Protein AF-A0A9W9LMG4-F1 (afdb_monomer_lite)

Structure (mmCIF, N/CA/C/O backbone):
data_AF-A0A9W9LMG4-F1
#
_entry.id   AF-A0A9W9LMG4-F1
#
loop_
_atom_site.group_PDB
_atom_site.id
_atom_site.type_symbol
_atom_site.label_atom_id
_atom_site.label_alt_id
_atom_site.label_comp_id
_atom_site.label_asym_id
_atom_site.label_entity_id
_atom_site.label_seq_id
_atom_site.pdbx_PDB_ins_code
_atom_site.Cartn_x
_atom_site.Cartn_y
_atom_site.Cartn_z
_atom_site.occupancy
_atom_site.B_iso_or_equiv
_atom_site.auth_seq_id
_atom_site.auth_comp_id
_atom_site.auth_asym_id
_atom_site.auth_atom_id
_atom_site.pdbx_PDB_model_num
ATOM 1 N N . MET A 1 1 ? -29.869 17.813 -16.356 1.00 32.16 1 MET A N 1
ATOM 2 C CA . MET A 1 1 ? -28.825 17.511 -17.359 1.00 32.16 1 MET A CA 1
ATOM 3 C C . MET A 1 1 ? -27.519 18.074 -16.832 1.00 32.16 1 MET A C 1
ATOM 5 O O . MET A 1 1 ? -27.348 19.284 -16.812 1.00 32.16 1 MET A O 1
ATOM 9 N N . SER A 1 2 ? -26.689 17.213 -16.248 1.00 38.38 2 SER A N 1
ATOM 10 C CA . SER A 1 2 ? -25.495 17.574 -15.483 1.00 38.38 2 SER A CA 1
ATOM 11 C C . SER A 1 2 ? -24.352 17.980 -16.409 1.00 38.38 2 SER A C 1
ATOM 13 O O . SER A 1 2 ? -23.683 17.134 -17.005 1.00 38.38 2 SER A O 1
ATOM 15 N N . GLY A 1 3 ? -24.147 19.291 -16.517 1.00 32.09 3 GLY A N 1
ATOM 16 C CA . GLY A 1 3 ? -22.926 19.878 -17.042 1.00 32.09 3 GLY A CA 1
ATOM 17 C C . GLY A 1 3 ? -21.759 19.507 -16.137 1.00 32.09 3 GLY A C 1
ATOM 18 O O . GLY A 1 3 ? -21.683 19.969 -15.005 1.00 32.09 3 GLY A O 1
ATOM 19 N N . TRP A 1 4 ? -20.913 18.602 -16.625 1.00 38.19 4 TRP A N 1
ATOM 20 C CA . TRP A 1 4 ? -19.469 18.795 -16.720 1.00 38.19 4 TRP A CA 1
ATOM 21 C C . TRP A 1 4 ? -18.943 19.883 -15.780 1.00 38.19 4 TRP A C 1
ATOM 23 O O . TRP A 1 4 ? -18.670 21.011 -16.186 1.00 38.19 4 TRP A O 1
ATOM 33 N N . ALA A 1 5 ? -18.783 19.523 -14.507 1.00 37.62 5 ALA A N 1
ATOM 34 C CA . ALA A 1 5 ? -17.812 20.187 -13.664 1.00 37.62 5 ALA A CA 1
ATOM 35 C C . ALA A 1 5 ? -16.448 19.864 -14.279 1.00 37.62 5 ALA A C 1
ATOM 37 O O . ALA A 1 5 ? -15.873 18.805 -14.032 1.00 37.62 5 ALA A O 1
ATOM 38 N N . HIS A 1 6 ? -15.982 20.739 -15.168 1.00 38.47 6 HIS A N 1
ATOM 39 C CA . HIS A 1 6 ? -14.596 20.773 -15.588 1.00 38.47 6 HIS A CA 1
ATOM 40 C C . HIS A 1 6 ? -13.764 21.032 -14.333 1.00 38.47 6 HIS A C 1
ATOM 42 O O . HIS A 1 6 ? -13.530 22.173 -13.948 1.00 38.47 6 HIS A O 1
ATOM 48 N N . SER A 1 7 ? -13.323 19.961 -13.676 1.00 43.62 7 SER A N 1
ATOM 49 C CA . SER A 1 7 ? -12.066 20.022 -12.960 1.00 43.62 7 SER A CA 1
ATOM 50 C C . SER A 1 7 ? -11.025 20.321 -14.030 1.00 43.62 7 SER A C 1
ATOM 52 O O . SER A 1 7 ? -10.739 19.472 -14.880 1.00 43.62 7 SER A O 1
ATOM 54 N N . GLU A 1 8 ? -10.556 21.562 -14.048 1.00 41.34 8 GLU A N 1
ATOM 55 C CA . GLU A 1 8 ? -9.315 21.967 -14.689 1.00 41.34 8 GLU A CA 1
ATOM 56 C C . GLU A 1 8 ? -8.326 20.804 -14.593 1.00 41.34 8 GLU A C 1
ATOM 58 O O . GLU A 1 8 ? -8.055 20.294 -13.502 1.00 41.34 8 GLU A O 1
ATOM 63 N N . TRP A 1 9 ? -7.879 20.309 -15.747 1.00 42.28 9 TRP A N 1
ATOM 64 C CA . TRP A 1 9 ? -6.857 19.278 -15.820 1.00 42.28 9 TRP A CA 1
ATOM 65 C C . TRP A 1 9 ? -5.615 19.837 -15.128 1.00 42.28 9 TRP A C 1
ATOM 67 O O . TRP A 1 9 ? -4.831 20.559 -15.741 1.00 42.28 9 TRP A O 1
ATOM 77 N N . LEU A 1 10 ? -5.451 19.552 -13.835 1.00 40.94 10 LEU A N 1
ATOM 78 C CA . LEU A 1 10 ? -4.202 19.823 -13.144 1.00 40.94 10 LEU A CA 1
ATOM 79 C C . LEU A 1 10 ? -3.115 19.121 -13.963 1.00 40.94 10 LEU A C 1
ATOM 81 O O . LEU A 1 10 ? -3.260 17.922 -14.228 1.00 40.94 10 LEU A O 1
ATOM 85 N N . PRO A 1 11 ? -2.057 19.826 -14.403 1.00 53.66 11 PRO A N 1
ATOM 86 C CA . PRO A 1 11 ? -0.983 19.183 -15.137 1.00 53.66 11 PRO A CA 1
ATOM 87 C C . PRO A 1 11 ? -0.460 18.042 -14.267 1.00 53.66 11 PRO A C 1
ATOM 89 O O . PRO A 1 11 ? 0.012 18.272 -13.150 1.00 53.66 11 PRO A O 1
ATOM 92 N N . ILE A 1 12 ? -0.615 16.802 -14.744 1.00 64.25 12 ILE A N 1
ATOM 93 C CA . ILE A 1 12 ? -0.168 15.608 -14.029 1.00 64.25 12 ILE A CA 1
ATOM 94 C C . ILE A 1 12 ? 1.355 15.675 -13.990 1.00 64.25 12 ILE A C 1
ATOM 96 O O . ILE A 1 12 ? 2.050 15.255 -14.912 1.00 64.25 12 ILE A O 1
ATOM 100 N N . ARG A 1 13 ? 1.886 16.274 -12.926 1.00 68.62 13 ARG A N 1
ATOM 101 C CA . ARG A 1 13 ? 3.322 16.390 -12.722 1.00 68.62 13 ARG A CA 1
ATOM 102 C C . ARG A 1 13 ? 3.841 15.048 -12.228 1.00 68.62 13 ARG A C 1
ATOM 104 O O . ARG A 1 13 ? 3.622 14.663 -11.081 1.00 68.62 13 ARG A O 1
ATOM 111 N N . VAL A 1 14 ? 4.553 14.351 -13.102 1.00 69.81 14 VAL A N 1
ATOM 112 C CA . VAL A 1 14 ? 5.323 13.150 -12.773 1.00 69.81 14 VAL A CA 1
ATOM 113 C C . VAL A 1 14 ? 6.461 13.579 -11.835 1.00 69.81 14 VAL A C 1
ATOM 115 O O . VAL A 1 14 ? 7.382 14.288 -12.232 1.00 69.81 14 VAL A O 1
ATOM 118 N N . SER A 1 15 ? 6.343 13.272 -10.539 1.00 69.31 15 SER A N 1
ATOM 119 C CA . SER A 1 15 ? 7.337 13.660 -9.531 1.00 69.31 15 SER A CA 1
ATOM 120 C C . SER A 1 15 ? 8.553 12.728 -9.560 1.00 69.31 15 SER A C 1
ATOM 122 O O . SER A 1 15 ? 8.426 11.524 -9.354 1.00 69.31 15 SER A O 1
ATOM 124 N N . GLY A 1 16 ? 9.756 13.281 -9.742 1.00 66.12 16 GLY A N 1
ATOM 125 C CA . GLY A 1 16 ? 10.958 12.473 -9.994 1.00 66.12 16 GLY A CA 1
ATOM 126 C C . GLY A 1 16 ? 11.222 11.341 -8.993 1.00 66.12 16 GLY A C 1
ATOM 127 O O . GLY A 1 16 ? 11.553 10.229 -9.390 1.00 66.12 16 GLY A O 1
ATOM 128 N N . ARG A 1 17 ? 11.007 11.566 -7.688 1.00 69.81 17 ARG A N 1
ATOM 129 C CA . ARG A 1 17 ? 11.288 10.545 -6.658 1.00 69.81 17 ARG A CA 1
ATOM 130 C C . ARG A 1 17 ? 10.402 9.301 -6.769 1.00 69.81 17 ARG A C 1
ATOM 132 O O . ARG A 1 17 ? 10.927 8.198 -6.736 1.00 69.81 17 ARG A O 1
ATOM 139 N N . ASN A 1 18 ? 9.091 9.471 -6.944 1.00 73.81 18 ASN A N 1
ATOM 140 C CA . ASN A 1 18 ? 8.152 8.341 -6.939 1.00 73.81 18 ASN A CA 1
ATOM 141 C C . ASN A 1 18 ? 8.262 7.494 -8.213 1.00 73.81 18 ASN A C 1
ATOM 143 O O . ASN A 1 18 ? 8.001 6.295 -8.193 1.00 73.81 18 ASN A O 1
ATOM 147 N N . TRP A 1 19 ? 8.640 8.121 -9.328 1.00 88.19 19 TRP A N 1
ATOM 148 C CA . TRP A 1 19 ? 8.751 7.437 -10.612 1.00 88.19 19 TRP A CA 1
ATOM 149 C C . TRP A 1 19 ? 10.111 6.780 -10.821 1.00 88.19 19 TRP A C 1
ATOM 151 O O . TRP A 1 19 ? 10.177 5.788 -11.534 1.00 88.19 19 TRP A O 1
ATOM 161 N N . THR A 1 20 ? 11.163 7.244 -10.142 1.00 90.69 20 THR A N 1
ATOM 162 C CA . THR A 1 20 ? 12.483 6.593 -10.184 1.00 90.69 20 THR A CA 1
ATOM 163 C C . THR A 1 20 ? 12.414 5.148 -9.673 1.00 90.69 20 THR A C 1
ATOM 165 O O . THR A 1 20 ? 12.931 4.246 -10.323 1.00 90.69 20 THR A O 1
ATOM 168 N N . GLU A 1 21 ? 11.706 4.890 -8.567 1.00 90.06 21 GLU A N 1
ATOM 169 C CA . GLU A 1 21 ? 11.498 3.522 -8.059 1.00 90.06 21 GLU A CA 1
ATOM 170 C C . GLU A 1 21 ? 10.725 2.644 -9.053 1.00 90.06 21 GLU A C 1
ATOM 172 O O . GLU A 1 21 ? 11.071 1.481 -9.265 1.00 90.06 21 GLU A O 1
ATOM 177 N N . LYS A 1 22 ? 9.706 3.208 -9.717 1.00 90.56 22 LYS A N 1
ATOM 178 C CA . LYS A 1 22 ? 8.963 2.496 -10.765 1.00 90.56 22 LYS A CA 1
ATOM 179 C C . LYS A 1 22 ? 9.839 2.185 -11.975 1.00 90.56 22 LYS A C 1
ATOM 181 O O . LYS A 1 22 ? 9.735 1.088 -12.508 1.00 90.56 22 LYS A O 1
ATOM 186 N N . VAL A 1 23 ? 10.718 3.101 -12.380 1.00 93.75 23 VAL A N 1
ATOM 187 C CA . VAL A 1 23 ? 11.680 2.859 -13.465 1.00 93.75 23 VAL A CA 1
ATOM 188 C C . VAL A 1 23 ? 12.655 1.747 -13.091 1.00 93.75 23 VAL A C 1
ATOM 190 O O . VAL A 1 23 ? 12.848 0.849 -13.899 1.00 93.75 23 VAL A O 1
ATOM 193 N N . LEU A 1 24 ? 13.208 1.746 -11.872 1.00 92.81 24 LEU A N 1
ATOM 194 C CA . LEU A 1 24 ? 14.078 0.663 -11.389 1.00 92.81 24 LEU A CA 1
ATOM 195 C C . LEU A 1 24 ? 13.365 -0.698 -11.444 1.00 92.81 24 LEU A C 1
ATOM 197 O O . LEU A 1 24 ? 13.917 -1.676 -11.948 1.00 92.81 24 LEU A O 1
ATOM 201 N N . LYS A 1 25 ? 12.107 -0.751 -10.986 1.00 91.88 25 LYS A N 1
ATOM 202 C CA . LYS A 1 25 ? 11.280 -1.963 -11.059 1.00 91.88 25 LYS A CA 1
ATOM 203 C C . LYS A 1 25 ? 11.049 -2.403 -12.505 1.00 91.88 25 LYS A C 1
ATOM 205 O O . LYS A 1 25 ? 11.254 -3.568 -12.832 1.00 91.88 25 LYS A O 1
ATOM 210 N N . LEU A 1 26 ? 10.630 -1.483 -13.372 1.00 93.81 26 LEU A N 1
ATOM 211 C CA . LEU A 1 26 ? 10.370 -1.783 -14.778 1.00 93.81 26 LEU A CA 1
ATOM 212 C C . LEU A 1 26 ? 11.635 -2.225 -15.505 1.00 93.81 26 LEU A C 1
ATOM 214 O O . LEU A 1 26 ? 11.561 -3.166 -16.282 1.00 93.81 26 LEU A O 1
ATOM 218 N N . ALA A 1 27 ? 12.785 -1.615 -15.215 1.00 94.81 27 ALA A N 1
ATOM 219 C CA . ALA A 1 27 ? 14.072 -2.020 -15.764 1.00 94.81 27 ALA A CA 1
ATOM 220 C C . ALA A 1 27 ? 14.367 -3.490 -15.433 1.00 94.81 27 ALA A C 1
ATOM 222 O O . ALA A 1 27 ? 14.647 -4.273 -16.335 1.00 94.81 27 ALA A O 1
ATOM 223 N N . SER A 1 28 ? 14.159 -3.904 -14.178 1.00 93.69 28 SER A N 1
ATOM 224 C CA . SER A 1 28 ? 14.274 -5.315 -13.794 1.00 93.69 28 SER A CA 1
ATOM 225 C C . SER A 1 28 ? 13.271 -6.227 -14.511 1.00 93.69 28 SER A C 1
ATOM 227 O O . SER A 1 28 ? 13.619 -7.364 -14.815 1.00 93.69 28 SER A O 1
ATOM 229 N N . ILE A 1 29 ? 12.041 -5.767 -14.765 1.00 91.88 29 ILE A N 1
ATOM 230 C CA . ILE A 1 29 ? 11.003 -6.560 -15.448 1.00 91.88 29 ILE A CA 1
ATOM 231 C C . ILE A 1 29 ? 11.356 -6.773 -16.924 1.00 91.88 29 ILE A C 1
ATOM 233 O O . ILE A 1 29 ? 11.224 -7.882 -17.431 1.00 91.88 29 ILE A O 1
ATOM 237 N N . VAL A 1 30 ? 11.816 -5.724 -17.609 1.00 93.50 30 VAL A N 1
ATOM 238 C CA . VAL A 1 30 ? 12.100 -5.760 -19.054 1.00 93.50 30 VAL A CA 1
ATOM 239 C C . VAL A 1 30 ? 13.525 -6.219 -19.383 1.00 93.50 30 VAL A C 1
ATOM 241 O O . VAL A 1 30 ? 13.901 -6.237 -20.553 1.00 93.50 30 VAL A O 1
ATOM 244 N N . GLY A 1 31 ? 14.334 -6.562 -18.375 1.00 92.88 31 GLY A N 1
ATOM 245 C CA . GLY A 1 31 ? 15.738 -6.948 -18.560 1.00 92.88 31 GLY A CA 1
ATOM 246 C C . GLY A 1 31 ? 16.638 -5.786 -18.998 1.00 92.88 31 GLY A C 1
ATOM 247 O O . GLY A 1 31 ? 17.564 -5.967 -19.791 1.00 92.88 31 GLY A O 1
ATOM 248 N N . HIS A 1 32 ? 16.346 -4.568 -18.537 1.00 94.50 32 HIS A N 1
ATOM 249 C CA . HIS A 1 32 ? 17.198 -3.401 -18.750 1.00 94.50 32 HIS A CA 1
ATOM 250 C C . HIS A 1 32 ? 18.196 -3.228 -17.607 1.00 94.50 32 HIS A C 1
ATOM 252 O O . HIS A 1 32 ? 17.803 -3.065 -16.452 1.00 94.50 32 HIS A O 1
ATOM 258 N N . GLU A 1 33 ? 19.483 -3.220 -17.938 1.00 93.00 33 GLU A N 1
ATOM 259 C CA . GLU A 1 33 ? 20.556 -2.929 -16.992 1.00 93.00 33 GLU A CA 1
ATOM 260 C C . GLU A 1 33 ? 20.829 -1.427 -17.007 1.00 93.00 33 GLU A C 1
ATOM 262 O O . GLU A 1 33 ? 21.419 -0.894 -17.942 1.00 93.00 33 GLU A O 1
ATOM 267 N N . LEU A 1 34 ? 20.367 -0.728 -15.972 1.00 89.88 34 LEU A N 1
ATOM 268 C CA . LEU A 1 34 ? 20.649 0.696 -15.817 1.00 89.88 34 LEU A CA 1
ATOM 269 C C . LEU A 1 34 ? 22.136 0.893 -15.523 1.00 89.88 34 LEU A C 1
ATOM 271 O O . LEU A 1 34 ? 22.670 0.281 -14.593 1.00 89.88 34 LEU A O 1
ATOM 275 N N . ALA A 1 35 ? 22.788 1.777 -16.279 1.00 86.19 35 ALA A N 1
ATOM 276 C CA . ALA A 1 35 ? 24.196 2.083 -16.057 1.00 86.19 35 ALA A CA 1
ATOM 277 C C . ALA A 1 35 ? 24.434 2.594 -14.624 1.00 86.19 35 ALA A C 1
ATOM 279 O O . ALA A 1 35 ? 23.722 3.472 -14.127 1.00 86.19 35 ALA A O 1
ATOM 280 N N . VAL A 1 36 ? 25.450 2.034 -13.968 1.00 88.25 36 VAL A N 1
ATOM 281 C CA . VAL A 1 36 ? 25.790 2.340 -12.576 1.00 88.25 36 VAL A CA 1
ATOM 282 C C . VAL A 1 36 ? 26.728 3.540 -12.526 1.00 88.25 36 VAL A C 1
ATOM 284 O O . VAL A 1 36 ? 27.764 3.551 -13.189 1.00 88.25 36 VAL A O 1
ATOM 287 N N . ASP A 1 37 ? 26.397 4.527 -11.700 1.00 85.94 37 ASP A N 1
ATOM 288 C CA . ASP A 1 37 ? 27.250 5.686 -11.432 1.00 85.94 37 ASP A CA 1
ATOM 289 C C . ASP A 1 37 ? 27.381 5.846 -9.916 1.00 85.94 37 ASP A C 1
ATOM 291 O O . ASP A 1 37 ? 26.530 6.446 -9.265 1.00 85.94 37 ASP A O 1
ATOM 295 N N . ALA A 1 38 ? 28.451 5.292 -9.338 1.00 81.94 38 ALA A N 1
ATOM 296 C CA . ALA A 1 38 ? 28.645 5.244 -7.887 1.00 81.94 38 ALA A CA 1
ATOM 297 C C . ALA A 1 38 ? 28.610 6.628 -7.205 1.00 81.94 38 ALA A C 1
ATOM 299 O O . ALA A 1 38 ? 28.212 6.721 -6.042 1.00 81.94 38 ALA A O 1
ATOM 300 N N . GLU A 1 39 ? 28.985 7.702 -7.908 1.00 84.88 39 GLU A N 1
ATOM 301 C CA . GLU A 1 39 ? 28.953 9.063 -7.365 1.00 84.88 39 GLU A CA 1
ATOM 302 C C . GLU A 1 39 ? 27.54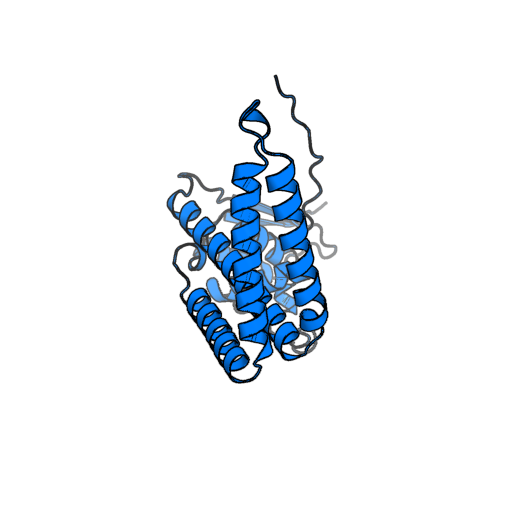2 9.665 -7.413 1.00 84.88 39 GLU A C 1
ATOM 304 O O . GLU A 1 39 ? 27.130 10.387 -6.496 1.00 84.88 39 GLU A O 1
ATOM 309 N N . LYS A 1 40 ? 26.771 9.361 -8.464 1.00 84.25 40 LYS A N 1
ATOM 310 C CA . LYS A 1 40 ? 25.440 9.951 -8.684 1.00 84.25 40 LYS A CA 1
ATOM 311 C C . LYS A 1 40 ? 24.276 9.104 -8.172 1.00 84.25 40 LYS A C 1
ATOM 313 O O . LYS A 1 40 ? 23.211 9.662 -7.906 1.00 84.25 40 LYS A O 1
ATOM 318 N N . ASP A 1 41 ? 24.488 7.811 -7.964 1.00 83.62 41 ASP A N 1
ATOM 319 C CA . ASP A 1 41 ? 23.488 6.848 -7.494 1.00 83.62 41 ASP A CA 1
ATOM 320 C C . ASP A 1 41 ? 23.154 6.998 -6.006 1.00 83.62 41 ASP A C 1
ATOM 322 O O . ASP A 1 41 ? 22.148 6.471 -5.542 1.00 83.62 41 ASP A O 1
ATOM 326 N N . ARG A 1 42 ? 23.965 7.743 -5.237 1.00 82.50 42 ARG A N 1
ATOM 327 C CA . ARG A 1 42 ? 23.680 8.148 -3.841 1.00 82.50 42 ARG A CA 1
ATOM 328 C C . ARG A 1 42 ? 23.170 7.004 -2.943 1.00 82.50 42 ARG A C 1
ATOM 330 O O . ARG A 1 42 ? 22.347 7.225 -2.055 1.00 82.50 42 ARG A O 1
ATOM 337 N N . GLY A 1 43 ? 23.692 5.793 -3.154 1.00 80.44 43 GLY A N 1
ATOM 338 C CA . GLY A 1 43 ? 23.373 4.593 -2.375 1.00 80.44 43 GLY A CA 1
ATOM 339 C C . GLY A 1 43 ? 22.323 3.656 -2.984 1.00 80.44 43 GLY A C 1
ATOM 340 O O . GLY A 1 43 ? 22.120 2.577 -2.431 1.00 80.44 43 GLY A O 1
ATOM 341 N N . VAL A 1 44 ? 21.691 4.006 -4.111 1.00 83.19 44 VAL A N 1
ATOM 342 C CA . VAL A 1 44 ? 20.772 3.126 -4.853 1.00 83.19 44 VAL A CA 1
ATOM 343 C C . VAL A 1 44 ? 21.290 2.932 -6.275 1.00 83.19 44 VAL A C 1
ATOM 345 O O . VAL A 1 44 ? 21.262 3.845 -7.092 1.00 83.19 44 VAL A O 1
ATOM 348 N N . ILE A 1 45 ? 21.755 1.720 -6.571 1.00 87.31 45 ILE A N 1
ATOM 349 C CA . ILE A 1 45 ? 22.361 1.358 -7.860 1.00 87.31 45 ILE A CA 1
ATOM 350 C C . ILE A 1 45 ? 21.397 1.668 -9.020 1.00 87.31 45 ILE A C 1
ATOM 352 O O . ILE A 1 45 ? 20.239 1.249 -8.991 1.00 87.31 45 ILE A O 1
ATOM 356 N N . GLY A 1 46 ? 21.876 2.401 -10.029 1.00 87.19 46 GLY A N 1
ATOM 357 C CA . GLY A 1 46 ? 21.117 2.788 -11.222 1.00 87.19 46 GLY A CA 1
ATOM 358 C C . GLY A 1 46 ? 20.105 3.919 -11.004 1.00 87.19 46 GLY A C 1
ATOM 359 O O . GLY A 1 46 ? 19.375 4.278 -11.933 1.00 87.19 46 GLY A O 1
ATOM 360 N N . GLN A 1 47 ? 20.028 4.501 -9.799 1.00 89.25 47 GLN A N 1
ATOM 361 C CA . GLN A 1 47 ? 19.083 5.572 -9.475 1.00 89.25 47 GLN A CA 1
ATOM 362 C C . GLN A 1 47 ? 19.284 6.802 -10.357 1.00 89.25 47 GLN A C 1
ATOM 364 O O . GLN A 1 47 ? 18.299 7.429 -10.759 1.00 89.25 47 GLN A O 1
ATOM 369 N N . PHE A 1 48 ? 20.534 7.160 -10.656 1.00 87.81 48 PHE A N 1
ATOM 370 C CA . PHE A 1 48 ? 20.826 8.314 -11.494 1.00 87.81 48 PHE A CA 1
ATOM 371 C C . PHE A 1 48 ? 20.187 8.154 -12.878 1.00 87.81 48 PHE A C 1
ATOM 373 O O . PHE A 1 48 ? 19.412 9.013 -13.300 1.00 87.81 48 PHE A O 1
ATOM 380 N N . GLN A 1 49 ? 20.399 7.009 -13.527 1.00 89.00 49 GLN A N 1
ATOM 381 C CA . GLN A 1 49 ? 19.830 6.718 -14.846 1.00 89.00 49 GLN A CA 1
ATOM 382 C C . GLN A 1 49 ? 18.311 6.531 -14.820 1.00 89.00 49 GLN A C 1
ATOM 384 O O . GLN A 1 49 ? 17.605 6.965 -15.737 1.00 89.00 49 GLN A O 1
ATOM 389 N N . ALA A 1 50 ? 17.778 5.935 -13.751 1.00 90.50 50 ALA A N 1
ATOM 390 C CA . ALA A 1 50 ? 16.339 5.786 -13.553 1.00 90.50 50 ALA A CA 1
ATOM 391 C C . ALA A 1 50 ? 15.616 7.128 -13.339 1.00 90.50 50 ALA A C 1
ATOM 393 O O . ALA A 1 50 ? 14.401 7.226 -13.528 1.00 90.50 50 ALA A O 1
ATOM 394 N N . SER A 1 51 ? 16.350 8.173 -12.949 1.00 90.19 51 SER A N 1
ATOM 395 C CA . SER A 1 51 ? 15.786 9.497 -12.689 1.00 90.19 51 SER A CA 1
ATOM 396 C C . SER A 1 51 ? 15.507 10.325 -13.951 1.00 90.19 51 SER A C 1
ATOM 398 O O . SER A 1 51 ? 14.888 11.387 -13.852 1.00 90.19 51 SER A O 1
ATOM 400 N N . HIS A 1 52 ? 15.920 9.840 -15.126 1.00 89.88 52 HIS A N 1
ATOM 401 C CA . HIS A 1 52 ? 15.686 10.503 -16.408 1.00 89.88 52 HIS A CA 1
ATOM 402 C C . HIS A 1 52 ? 14.186 10.660 -16.695 1.00 89.88 52 HIS A C 1
ATOM 404 O O . HIS A 1 52 ? 13.394 9.728 -16.514 1.00 89.88 52 HIS A O 1
ATOM 410 N N . ALA A 1 53 ? 13.794 11.850 -17.157 1.00 89.50 53 ALA A N 1
ATOM 411 C CA . ALA A 1 53 ? 12.392 12.207 -17.356 1.00 89.50 53 ALA A CA 1
ATOM 412 C C . ALA A 1 53 ? 11.709 11.299 -18.390 1.00 89.50 53 ALA A C 1
ATOM 414 O O . ALA A 1 53 ? 10.553 10.923 -18.211 1.00 89.50 53 ALA A O 1
ATOM 415 N N . GLU A 1 54 ? 12.436 10.888 -19.430 1.00 92.00 54 GLU A N 1
ATOM 416 C CA . GLU A 1 54 ? 11.953 9.996 -20.482 1.00 92.00 54 GLU A CA 1
ATOM 417 C C . GLU A 1 54 ? 11.519 8.651 -19.898 1.00 92.00 54 GLU A C 1
ATOM 419 O O . GLU A 1 54 ? 10.393 8.207 -20.127 1.00 92.00 54 GLU A O 1
ATOM 424 N N . LYS A 1 55 ? 12.372 8.031 -19.072 1.00 93.44 55 LYS A N 1
ATOM 425 C CA . LYS A 1 55 ? 12.059 6.746 -18.434 1.00 93.44 55 LYS A CA 1
ATOM 426 C C . LYS A 1 55 ? 10.895 6.873 -17.463 1.00 93.44 55 LYS A C 1
ATOM 428 O O . LYS A 1 55 ? 10.037 5.997 -17.423 1.00 93.44 55 LYS A O 1
ATOM 433 N N . GLN A 1 56 ? 10.822 7.973 -16.716 1.00 93.12 56 GLN A N 1
ATOM 434 C CA . GLN A 1 56 ? 9.710 8.225 -15.800 1.00 93.12 56 GLN A CA 1
ATOM 435 C C . GLN A 1 56 ? 8.377 8.408 -16.531 1.00 93.12 56 GLN A C 1
ATOM 437 O O . GLN A 1 56 ? 7.349 7.945 -16.041 1.00 93.12 56 GLN A O 1
ATOM 442 N N . LEU A 1 57 ? 8.379 9.043 -17.706 1.00 92.38 57 LEU A N 1
ATOM 443 C CA . LEU A 1 57 ? 7.189 9.188 -18.546 1.00 92.38 57 LEU A CA 1
ATOM 444 C C . LEU A 1 57 ? 6.778 7.861 -19.196 1.00 92.38 57 LEU A C 1
ATOM 446 O O . LEU A 1 57 ? 5.586 7.564 -19.250 1.00 92.38 57 LEU A O 1
ATOM 450 N N . ILE A 1 58 ? 7.740 7.032 -19.612 1.00 93.69 58 ILE A N 1
ATOM 451 C CA . ILE A 1 58 ? 7.479 5.650 -20.045 1.00 93.69 58 ILE A CA 1
ATOM 452 C C . ILE A 1 58 ? 6.853 4.849 -18.898 1.00 93.69 58 ILE A C 1
ATOM 454 O O . ILE A 1 58 ? 5.813 4.218 -19.080 1.00 93.69 58 ILE A O 1
ATOM 458 N N . ALA A 1 59 ? 7.432 4.928 -17.698 1.00 93.88 59 ALA A N 1
ATOM 459 C CA . ALA A 1 59 ? 6.910 4.262 -16.512 1.00 93.88 59 ALA A CA 1
ATOM 460 C C . ALA A 1 59 ? 5.493 4.733 -16.166 1.00 93.88 59 ALA A C 1
ATOM 462 O O . ALA A 1 59 ? 4.640 3.914 -15.835 1.00 93.88 59 ALA A O 1
ATOM 463 N N . TYR A 1 60 ? 5.226 6.037 -16.283 1.00 91.69 60 TYR A N 1
ATOM 464 C CA . TYR A 1 60 ? 3.888 6.605 -16.135 1.00 91.69 60 TYR A CA 1
ATOM 465 C C . TYR A 1 60 ? 2.907 6.044 -17.154 1.00 91.69 60 TYR A C 1
ATOM 467 O O . TYR A 1 60 ? 1.793 5.672 -16.791 1.00 91.69 60 TYR A O 1
ATOM 475 N N . PHE A 1 61 ? 3.310 5.972 -18.421 1.00 92.06 61 PHE A N 1
ATOM 476 C CA . PHE A 1 61 ? 2.454 5.441 -19.467 1.00 92.06 61 PHE A CA 1
ATOM 477 C C . PHE A 1 61 ? 2.090 3.976 -19.202 1.00 92.06 61 PHE A C 1
ATOM 479 O O . PHE A 1 61 ? 0.904 3.650 -19.235 1.00 92.06 61 PHE A O 1
ATOM 486 N N . ILE A 1 62 ? 3.079 3.138 -18.871 1.00 92.00 62 ILE A N 1
ATOM 487 C CA . ILE A 1 62 ? 2.880 1.721 -18.534 1.00 92.00 62 ILE A CA 1
ATOM 488 C C . ILE A 1 62 ? 1.944 1.589 -17.331 1.00 92.00 62 ILE A C 1
ATOM 490 O O . ILE A 1 62 ? 0.923 0.925 -17.431 1.00 92.00 62 ILE A O 1
ATOM 494 N N . ASP A 1 63 ? 2.217 2.299 -16.235 1.00 89.06 63 ASP A N 1
ATOM 495 C CA . ASP A 1 63 ? 1.416 2.247 -15.001 1.00 89.06 63 ASP A CA 1
ATOM 496 C C . ASP A 1 63 ? -0.065 2.607 -15.192 1.00 89.06 63 ASP A C 1
ATOM 498 O O . ASP A 1 63 ? -0.916 2.223 -14.393 1.00 89.06 63 ASP A O 1
ATOM 502 N N . ARG A 1 64 ? -0.386 3.400 -16.218 1.00 86.88 64 ARG A N 1
ATOM 503 C CA . ARG A 1 64 ? -1.756 3.847 -16.494 1.00 86.88 64 ARG A CA 1
ATOM 504 C C . ARG A 1 64 ? -2.490 3.004 -17.523 1.00 86.88 64 ARG A C 1
ATOM 506 O O . ARG A 1 64 ? -3.718 3.065 -17.544 1.00 86.88 64 ARG A O 1
ATOM 513 N N . HIS A 1 65 ? -1.772 2.279 -18.375 1.00 86.88 65 HIS A N 1
ATOM 514 C CA . HIS A 1 65 ? -2.358 1.650 -19.561 1.00 86.88 65 HIS A CA 1
ATOM 515 C C . HIS A 1 65 ? -2.028 0.167 -19.712 1.00 86.88 65 HIS A C 1
ATOM 517 O O . HIS A 1 65 ? -2.587 -0.464 -20.606 1.00 86.88 65 HIS A O 1
ATOM 523 N N . ASP A 1 66 ? -1.170 -0.392 -18.860 1.00 87.81 66 ASP A N 1
ATOM 524 C CA . ASP A 1 66 ? -0.855 -1.815 -18.853 1.00 87.81 66 ASP A CA 1
ATOM 525 C C . ASP A 1 66 ? -0.842 -2.370 -17.421 1.00 87.81 66 ASP A C 1
ATOM 527 O O . ASP A 1 66 ? -0.540 -1.664 -16.457 1.00 87.81 66 ASP A O 1
ATOM 531 N N . PHE A 1 67 ? -1.182 -3.649 -17.288 1.00 87.94 67 PHE A N 1
ATOM 532 C CA . PHE A 1 67 ? -1.126 -4.374 -16.022 1.00 87.94 67 PHE A CA 1
ATOM 533 C C . PHE A 1 67 ? 0.181 -5.156 -15.953 1.00 87.94 67 PHE A C 1
ATOM 535 O O . PHE A 1 67 ? 0.462 -5.996 -16.818 1.00 87.94 67 PHE A O 1
ATOM 542 N N . LEU A 1 68 ? 0.960 -4.945 -14.893 1.00 88.00 68 LEU A N 1
ATOM 543 C CA . LEU A 1 68 ? 2.185 -5.705 -14.675 1.00 88.00 68 LEU A CA 1
ATOM 544 C C . LEU A 1 68 ? 1.856 -7.170 -14.341 1.00 88.00 68 LEU A C 1
ATOM 546 O O . LEU A 1 68 ? 0.744 -7.472 -13.906 1.00 88.00 68 LEU A O 1
ATOM 550 N N . PRO A 1 69 ? 2.814 -8.106 -14.491 1.00 84.69 69 PRO A N 1
ATOM 551 C CA . PRO A 1 69 ? 2.597 -9.507 -14.119 1.00 84.69 69 PRO A CA 1
ATOM 552 C C . PRO A 1 69 ? 2.107 -9.685 -12.675 1.00 84.69 69 PRO A C 1
ATOM 554 O O . PRO A 1 69 ? 1.270 -10.541 -12.402 1.00 84.69 69 PRO A O 1
ATOM 557 N N . GLU A 1 70 ? 2.588 -8.839 -11.762 1.00 86.38 70 GLU A N 1
ATOM 558 C CA . GLU A 1 70 ? 2.166 -8.829 -10.359 1.00 86.38 70 GLU A CA 1
ATOM 559 C C . GLU A 1 70 ? 0.689 -8.437 -10.202 1.00 86.38 70 GLU A C 1
ATOM 561 O O . GLU A 1 70 ? -0.004 -9.026 -9.381 1.00 86.38 70 GLU A O 1
ATOM 566 N N . ASP A 1 71 ? 0.167 -7.537 -11.038 1.00 88.19 71 ASP A N 1
ATOM 567 C CA . ASP A 1 71 ? -1.228 -7.067 -10.989 1.00 88.19 71 ASP A CA 1
ATOM 568 C C . ASP A 1 71 ? -2.234 -8.113 -11.510 1.00 88.19 71 ASP A C 1
ATOM 570 O O . ASP A 1 71 ? -3.437 -7.856 -11.586 1.00 88.19 71 ASP A O 1
ATOM 574 N N . LYS A 1 72 ? -1.752 -9.292 -11.919 1.00 88.81 72 LYS A N 1
ATOM 575 C CA . LYS A 1 72 ? -2.559 -10.386 -12.482 1.00 88.81 72 LYS A CA 1
ATOM 576 C C . LYS A 1 72 ? -2.671 -11.588 -11.546 1.00 88.81 72 LYS A C 1
ATOM 578 O O . LYS A 1 72 ? -3.483 -12.474 -11.803 1.00 88.81 72 LYS A O 1
ATOM 583 N N . ALA A 1 73 ? -1.887 -11.632 -10.470 1.00 90.88 73 ALA A N 1
ATOM 584 C CA . ALA A 1 73 ? -1.834 -12.769 -9.560 1.00 90.88 73 ALA A CA 1
ATOM 585 C C . ALA A 1 73 ? -1.908 -12.330 -8.098 1.00 90.88 73 ALA A C 1
ATOM 587 O O . ALA A 1 73 ? -1.442 -11.254 -7.725 1.00 90.88 73 ALA A O 1
ATOM 588 N N . LEU A 1 74 ? -2.488 -13.187 -7.256 1.00 90.69 74 LEU A N 1
ATOM 589 C CA . LEU A 1 74 ? -2.498 -12.971 -5.813 1.00 90.69 74 LEU A CA 1
ATOM 590 C C . LEU A 1 74 ? -1.066 -12.952 -5.275 1.00 90.69 74 LEU A C 1
ATOM 592 O O . LEU A 1 74 ? -0.237 -13.775 -5.664 1.00 90.69 74 LEU A O 1
ATOM 596 N N . ASP A 1 75 ? -0.805 -12.034 -4.350 1.00 91.69 75 ASP A N 1
ATOM 597 C CA . ASP A 1 75 ? 0.480 -11.923 -3.676 1.00 91.69 75 ASP A CA 1
ATOM 598 C C . ASP A 1 75 ? 0.369 -12.450 -2.233 1.00 91.69 75 ASP A C 1
ATOM 600 O O . ASP A 1 75 ? -0.174 -11.752 -1.368 1.00 91.69 75 ASP A O 1
ATOM 604 N N . PRO A 1 76 ? 0.884 -13.661 -1.939 1.00 93.38 76 PRO A N 1
ATOM 605 C CA . PRO A 1 76 ? 0.787 -14.258 -0.607 1.00 93.38 76 PRO A CA 1
ATOM 606 C C . PRO A 1 76 ? 1.594 -13.490 0.448 1.00 93.38 76 PRO A C 1
ATOM 608 O O . PRO A 1 76 ? 1.402 -13.711 1.643 1.00 93.38 76 PRO A O 1
ATOM 611 N N . ARG A 1 77 ? 2.488 -12.571 0.047 1.00 94.75 77 ARG A N 1
ATOM 612 C CA . ARG A 1 77 ? 3.266 -11.756 0.992 1.00 94.75 77 ARG A CA 1
ATOM 613 C C . ARG A 1 77 ? 2.370 -10.906 1.886 1.00 94.75 77 ARG A C 1
ATOM 615 O O . ARG A 1 77 ? 2.713 -10.721 3.049 1.00 94.75 77 ARG A O 1
ATOM 622 N N . PHE A 1 78 ? 1.221 -10.439 1.387 1.00 93.81 78 PHE A N 1
ATOM 623 C CA . PHE A 1 78 ? 0.274 -9.678 2.203 1.00 93.81 78 PHE A CA 1
ATOM 624 C C . PHE A 1 78 ? -0.244 -10.497 3.389 1.00 93.81 78 PHE A C 1
ATOM 626 O O . PHE A 1 78 ? -0.242 -10.001 4.513 1.00 93.81 78 PHE A O 1
ATOM 633 N N . ASP A 1 79 ? -0.630 -11.752 3.151 1.00 95.62 79 ASP A N 1
ATOM 634 C CA . ASP A 1 79 ? -1.138 -12.644 4.199 1.00 95.62 79 ASP A CA 1
ATOM 635 C C . ASP A 1 79 ? -0.046 -12.980 5.214 1.00 95.62 79 ASP A C 1
ATOM 637 O O . ASP A 1 79 ? -0.249 -12.831 6.417 1.00 95.62 79 ASP A O 1
ATOM 641 N N . ILE A 1 80 ? 1.159 -13.295 4.734 1.00 97.31 80 ILE A N 1
ATOM 642 C CA . ILE A 1 80 ? 2.321 -13.567 5.591 1.00 97.31 80 ILE A CA 1
ATOM 643 C C . ILE A 1 80 ? 2.659 -12.357 6.482 1.00 97.31 80 ILE A C 1
ATOM 645 O O . ILE A 1 80 ? 3.001 -12.512 7.659 1.00 97.31 80 ILE A O 1
ATOM 649 N N . GLU A 1 81 ? 2.598 -11.136 5.946 1.00 97.00 81 GLU A N 1
ATOM 650 C CA . GLU A 1 81 ? 2.865 -9.918 6.717 1.00 97.00 81 GLU A CA 1
ATOM 651 C C . GLU A 1 81 ? 1.776 -9.627 7.756 1.00 97.00 81 GLU A C 1
ATOM 653 O O . GLU A 1 81 ? 2.107 -9.223 8.877 1.00 97.00 81 GLU A O 1
ATOM 658 N N . ILE A 1 82 ? 0.503 -9.859 7.415 1.00 97.19 82 ILE A N 1
ATOM 659 C CA . ILE A 1 82 ? -0.623 -9.738 8.351 1.00 97.19 82 ILE A CA 1
ATOM 660 C C . ILE A 1 82 ? -0.456 -10.748 9.488 1.00 97.19 82 ILE A C 1
ATOM 662 O O . ILE A 1 82 ? -0.388 -10.332 10.646 1.00 97.19 82 ILE A O 1
ATOM 666 N N . GLU A 1 83 ? -0.261 -12.032 9.177 1.00 97.69 83 GLU A N 1
ATOM 667 C CA . GLU A 1 83 ? -0.053 -13.098 10.166 1.00 97.69 83 GLU A CA 1
ATOM 668 C C . GLU A 1 83 ? 1.128 -12.790 11.100 1.00 97.69 83 GLU A C 1
ATOM 670 O O . GLU A 1 83 ? 1.072 -12.999 12.316 1.00 97.69 83 GLU A O 1
ATOM 675 N N . LYS A 1 84 ? 2.220 -12.237 10.557 1.00 97.81 84 LYS A N 1
ATOM 676 C CA . LYS A 1 84 ? 3.388 -11.827 11.348 1.00 97.81 84 LYS A CA 1
ATOM 677 C C . LYS A 1 84 ? 3.054 -10.707 12.334 1.00 97.81 84 LYS A C 1
ATOM 679 O O . LYS A 1 84 ? 3.547 -10.723 13.470 1.00 97.81 84 LYS A O 1
ATOM 684 N N . GLU A 1 85 ? 2.281 -9.710 11.913 1.00 97.44 85 GLU A N 1
ATOM 685 C CA . GLU A 1 85 ? 1.857 -8.616 12.787 1.00 97.44 85 GLU A CA 1
ATOM 686 C C . GLU A 1 85 ? 0.838 -9.095 13.834 1.00 97.44 85 GLU A C 1
ATOM 688 O O . GLU A 1 85 ? 0.983 -8.741 15.008 1.00 97.44 85 GLU A O 1
ATOM 693 N N . GLU A 1 86 ? -0.102 -9.968 13.464 1.00 96.94 86 GLU A N 1
ATOM 694 C CA . GLU A 1 86 ? -1.061 -10.617 14.371 1.00 96.94 86 GLU A CA 1
ATOM 695 C C . GLU A 1 86 ? -0.367 -11.470 15.434 1.00 96.94 86 GLU A C 1
ATOM 697 O O . GLU A 1 86 ? -0.631 -11.317 16.628 1.00 96.94 86 GLU A O 1
ATOM 702 N N . LEU A 1 87 ? 0.615 -12.288 15.044 1.00 97.50 87 LEU A N 1
ATOM 703 C CA . LEU A 1 87 ? 1.444 -13.035 15.989 1.00 97.50 87 LEU A CA 1
ATOM 704 C C . LEU A 1 87 ? 2.178 -12.086 16.951 1.00 97.50 87 LEU A C 1
ATOM 706 O O . LEU A 1 87 ? 2.354 -12.388 18.136 1.00 97.50 87 LEU A O 1
ATOM 710 N N . GLY A 1 88 ? 2.607 -10.923 16.455 1.00 96.44 88 GLY A N 1
ATOM 711 C CA . GLY A 1 88 ? 3.161 -9.846 17.270 1.00 96.44 88 GLY A CA 1
ATOM 712 C C . GLY A 1 88 ? 2.161 -9.305 18.293 1.00 96.44 88 GLY A C 1
ATOM 713 O O . GLY A 1 88 ? 2.528 -9.113 19.453 1.00 96.44 88 GLY A O 1
ATOM 714 N N . ILE A 1 89 ? 0.903 -9.108 17.896 1.00 95.75 89 ILE A N 1
ATOM 715 C CA . ILE A 1 89 ? -0.191 -8.697 18.784 1.00 95.75 89 ILE A CA 1
ATOM 716 C C . ILE A 1 89 ? -0.460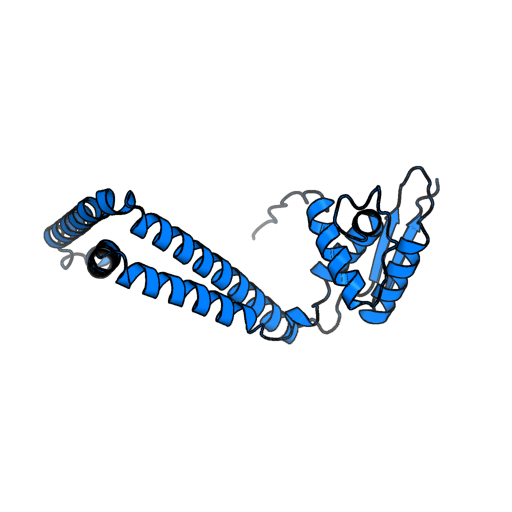 -9.767 19.848 1.00 95.75 89 ILE A C 1
ATOM 718 O O . ILE A 1 89 ? -0.502 -9.437 21.033 1.00 95.75 89 ILE A O 1
ATOM 722 N N . SER A 1 90 ? -0.544 -11.048 19.476 1.00 95.31 90 SER A N 1
ATOM 723 C CA . SER A 1 90 ? -0.745 -12.138 20.440 1.00 95.31 90 SER A CA 1
ATOM 724 C C . SER A 1 90 ? 0.384 -12.218 21.472 1.00 95.31 90 SER A C 1
ATOM 726 O O . SER A 1 90 ? 0.137 -12.476 22.649 1.00 95.31 90 SER A O 1
ATOM 728 N N . LYS A 1 91 ? 1.637 -11.975 21.060 1.00 96.00 91 LYS A N 1
ATOM 729 C CA . LYS A 1 91 ? 2.782 -11.901 21.984 1.00 96.00 91 LYS A CA 1
ATOM 730 C C . LYS A 1 91 ? 2.655 -10.725 22.949 1.00 96.00 91 LYS A C 1
ATOM 732 O O . LYS A 1 91 ? 2.880 -10.909 24.142 1.00 96.00 91 LYS A O 1
ATOM 737 N N . LEU A 1 92 ? 2.261 -9.548 22.455 1.00 94.69 92 LEU A N 1
ATOM 738 C CA . LEU A 1 92 ? 2.018 -8.385 23.308 1.00 94.69 92 LEU A CA 1
ATOM 739 C C . LEU A 1 92 ? 0.901 -8.667 24.322 1.00 94.69 92 LEU A C 1
ATOM 741 O O . LEU A 1 92 ? 1.082 -8.371 25.498 1.00 94.69 92 LEU A O 1
ATOM 745 N N . ALA A 1 93 ? -0.203 -9.292 23.904 1.00 94.44 93 ALA A N 1
ATOM 746 C CA . ALA A 1 93 ? -1.328 -9.618 24.783 1.00 94.44 93 ALA A CA 1
ATOM 747 C C . ALA A 1 93 ? -0.941 -10.545 25.948 1.00 94.44 93 ALA A C 1
ATOM 749 O O . ALA A 1 93 ? -1.460 -10.403 27.050 1.00 94.44 93 ALA A O 1
ATOM 750 N N . ARG A 1 94 ? 0.013 -11.462 25.731 1.00 94.69 94 ARG A N 1
ATOM 751 C CA . ARG A 1 94 ? 0.570 -12.315 26.798 1.00 94.69 94 ARG A CA 1
ATOM 752 C C . ARG A 1 94 ? 1.493 -11.554 27.749 1.00 94.69 94 ARG A C 1
ATOM 754 O O . ARG A 1 94 ? 1.627 -11.943 28.902 1.00 94.69 94 ARG A O 1
ATOM 761 N N . GLN A 1 95 ? 2.164 -10.516 27.255 1.00 95.38 95 GLN A N 1
ATOM 762 C CA . GLN A 1 95 ? 3.144 -9.746 28.020 1.00 95.38 95 GLN A CA 1
ATOM 763 C C . GLN A 1 95 ? 2.502 -8.617 28.838 1.00 95.38 95 GLN A C 1
ATOM 765 O O . GLN A 1 95 ? 2.984 -8.305 29.924 1.00 95.38 95 GLN A O 1
ATOM 770 N N . TYR A 1 96 ? 1.442 -7.995 28.320 1.00 94.38 96 TYR A N 1
ATOM 771 C CA . TYR A 1 96 ? 0.805 -6.828 28.924 1.00 94.38 96 TYR A CA 1
ATOM 772 C C . TYR A 1 96 ? -0.665 -7.131 29.255 1.00 94.38 96 TYR A C 1
ATOM 774 O O . TYR A 1 96 ? -1.471 -7.236 28.329 1.00 94.38 96 TYR A O 1
ATOM 782 N N . PRO A 1 97 ? -1.047 -7.212 30.546 1.00 91.19 97 PRO A N 1
ATOM 783 C CA . PRO A 1 97 ? -2.418 -7.542 30.960 1.00 91.19 97 PRO A CA 1
ATOM 784 C C . PRO A 1 97 ? -3.444 -6.474 30.556 1.00 91.19 97 PRO A C 1
ATOM 786 O O . PRO A 1 97 ? -4.631 -6.761 30.426 1.00 91.19 97 PRO A O 1
ATOM 789 N N . ASP A 1 98 ? -2.976 -5.257 30.286 1.00 93.31 98 ASP A N 1
ATOM 790 C CA . ASP A 1 98 ? -3.808 -4.146 29.828 1.00 93.31 98 ASP A CA 1
ATOM 791 C C . ASP A 1 98 ? -4.388 -4.391 28.435 1.00 93.31 98 ASP A C 1
ATOM 793 O O . ASP A 1 98 ? -5.429 -3.837 28.102 1.00 93.31 98 ASP A O 1
ATOM 797 N N . ILE A 1 99 ? -3.725 -5.203 27.603 1.00 93.81 99 ILE A N 1
ATOM 798 C CA . ILE A 1 99 ? -4.176 -5.465 26.233 1.00 93.81 99 ILE A CA 1
ATOM 799 C C . ILE A 1 99 ? -5.485 -6.264 26.234 1.00 93.81 99 ILE A C 1
ATOM 801 O O . ILE A 1 99 ? -6.444 -5.765 25.653 1.00 93.81 99 ILE A O 1
ATOM 805 N N . PRO A 1 100 ? -5.586 -7.428 26.909 1.00 93.75 100 PRO A N 1
ATOM 806 C CA . PRO A 1 100 ? -6.867 -8.114 27.073 1.00 93.75 100 PRO A CA 1
ATOM 807 C C . PRO A 1 100 ? -7.949 -7.247 27.726 1.00 93.75 100 PRO A C 1
ATOM 809 O O . PRO A 1 100 ? -9.115 -7.347 27.359 1.00 93.75 100 PRO A O 1
ATOM 812 N N . GLN A 1 101 ? -7.576 -6.381 28.676 1.00 93.31 101 GLN A N 1
ATOM 813 C CA . GLN A 1 101 ? -8.525 -5.463 29.308 1.00 93.31 101 GLN A CA 1
ATOM 814 C C . GLN A 1 101 ? -9.091 -4.451 28.302 1.00 93.31 101 GLN A C 1
ATOM 816 O O . GLN A 1 101 ? -10.305 -4.269 28.243 1.00 93.31 101 GLN A O 1
ATOM 821 N N . VAL A 1 102 ? -8.231 -3.804 27.509 1.00 94.38 102 VAL A N 1
ATOM 822 C CA . VAL A 1 102 ? -8.663 -2.876 26.455 1.00 94.38 102 VAL A CA 1
ATOM 823 C C . VAL A 1 102 ? -9.496 -3.607 25.411 1.00 94.38 102 VAL A C 1
ATOM 825 O O . VAL A 1 102 ? -10.552 -3.109 25.055 1.00 94.38 102 VAL A O 1
ATOM 828 N N . ASP A 1 103 ? -9.078 -4.793 24.971 1.00 93.12 103 ASP A N 1
ATOM 829 C CA . ASP A 1 103 ? -9.815 -5.591 23.984 1.00 93.12 103 ASP A CA 1
ATOM 830 C C . ASP A 1 103 ? -11.236 -5.932 24.471 1.00 93.12 103 ASP A C 1
ATOM 832 O O . ASP A 1 103 ? -12.214 -5.749 23.746 1.00 93.12 103 ASP A O 1
ATOM 836 N N . HIS A 1 104 ? -11.376 -6.313 25.746 1.00 94.94 104 HIS A N 1
ATOM 837 C CA . HIS A 1 104 ? -12.678 -6.550 26.368 1.00 94.94 104 HIS A CA 1
ATOM 838 C C . HIS A 1 104 ? -13.552 -5.287 26.417 1.00 94.94 104 HIS A C 1
ATOM 840 O O . HIS A 1 104 ? -14.718 -5.331 26.018 1.00 94.94 104 HIS A O 1
ATOM 846 N N . LEU A 1 105 ? -12.990 -4.160 26.872 1.00 95.69 105 LEU A N 1
ATOM 847 C CA . LEU A 1 105 ? -13.693 -2.874 26.927 1.00 95.69 105 LEU A CA 1
ATOM 848 C C . LEU A 1 105 ? -14.110 -2.403 25.526 1.00 95.69 105 LEU A C 1
ATOM 850 O O . LEU A 1 105 ? -15.228 -1.928 25.341 1.00 95.69 105 LEU A O 1
ATOM 854 N N . GLU A 1 106 ? -13.249 -2.567 24.520 1.00 94.06 106 GLU A N 1
ATOM 855 C CA . GLU A 1 106 ? -13.578 -2.260 23.127 1.00 94.06 106 GLU A CA 1
ATOM 856 C C . GLU A 1 106 ? -14.712 -3.147 22.610 1.00 94.06 106 GLU A C 1
ATOM 858 O O . GLU A 1 106 ? -15.637 -2.633 21.983 1.00 94.06 106 GLU A O 1
ATOM 863 N N . GLY A 1 107 ? -14.701 -4.445 22.925 1.00 94.56 107 GLY A N 1
ATOM 864 C CA . GLY A 1 107 ? -15.792 -5.360 22.590 1.00 94.56 107 GLY A CA 1
ATOM 865 C C . GLY A 1 107 ? -17.136 -4.924 23.181 1.00 94.56 107 GLY A C 1
ATOM 866 O O . GLY A 1 107 ? -18.133 -4.857 22.461 1.00 94.56 107 GLY A O 1
ATOM 867 N N . GLN A 1 108 ? -17.162 -4.557 24.467 1.00 95.44 108 GLN A N 1
ATOM 868 C CA . GLN A 1 108 ? -18.363 -4.030 25.128 1.00 95.44 108 GLN A CA 1
ATOM 869 C C . GLN A 1 108 ? -18.828 -2.707 24.509 1.00 95.44 108 GLN A C 1
ATOM 871 O O . GLN A 1 108 ? -20.019 -2.526 24.256 1.00 95.44 108 GLN A O 1
ATOM 876 N N . ARG A 1 109 ? -17.894 -1.793 24.216 1.00 96.38 109 ARG A N 1
ATOM 877 C CA . ARG A 1 109 ? -18.196 -0.513 23.564 1.00 96.38 109 ARG A CA 1
ATOM 878 C C . ARG A 1 109 ? -18.871 -0.716 22.212 1.00 96.38 109 ARG A C 1
ATOM 880 O O . ARG A 1 109 ? -19.849 -0.035 21.917 1.00 96.38 109 ARG A O 1
ATOM 887 N N . GLU A 1 110 ? -18.342 -1.607 21.376 1.00 94.75 110 GLU A N 1
ATOM 888 C CA . GLU A 1 110 ? -18.903 -1.847 20.044 1.00 94.75 110 GLU A CA 1
ATOM 889 C C . GLU A 1 110 ? -20.268 -2.544 20.106 1.00 94.75 110 GLU A C 1
ATOM 891 O O . GLU A 1 110 ? -21.143 -2.224 19.305 1.00 94.75 110 GLU A O 1
ATOM 896 N N . GLU A 1 111 ? -20.502 -3.417 21.089 1.00 94.69 111 GLU A N 1
ATOM 897 C CA . GLU A 1 111 ? -21.830 -3.995 21.324 1.00 94.69 111 GLU A CA 1
ATOM 898 C C . GLU A 1 111 ? -22.858 -2.927 21.717 1.00 94.69 111 GLU A C 1
ATOM 900 O O . GLU A 1 111 ? -23.929 -2.840 21.116 1.00 94.69 111 GLU A O 1
ATOM 905 N N . LEU A 1 112 ? -22.511 -2.045 22.658 1.00 94.00 112 LEU A N 1
ATOM 906 C CA . LEU A 1 112 ? -23.385 -0.938 23.049 1.00 94.00 112 LEU A CA 1
ATOM 907 C C . LEU A 1 112 ? -23.638 0.039 21.899 1.00 94.00 112 LEU A C 1
ATOM 909 O O . LEU A 1 112 ? -24.753 0.536 21.759 1.00 94.00 112 LEU A O 1
ATOM 913 N N . LYS A 1 113 ? -22.638 0.305 21.050 1.00 92.81 113 LYS A N 1
ATOM 914 C CA . LYS A 1 113 ? -22.815 1.133 19.847 1.00 92.81 113 LYS A CA 1
ATOM 915 C C . LYS A 1 113 ? -23.751 0.488 18.829 1.00 92.81 113 LYS A C 1
ATOM 917 O O . LYS A 1 113 ? -24.538 1.213 18.230 1.00 92.81 113 LYS A O 1
ATOM 922 N N . ARG A 1 114 ? -23.688 -0.836 18.640 1.00 90.94 114 ARG A N 1
ATOM 923 C CA . ARG A 1 114 ? -24.642 -1.568 17.789 1.00 90.94 114 ARG A CA 1
ATOM 924 C C . ARG A 1 114 ? -26.064 -1.442 18.325 1.00 90.94 114 ARG A C 1
ATOM 926 O O . ARG A 1 114 ? -26.941 -0.997 17.598 1.00 90.94 114 ARG A O 1
ATOM 933 N N . LEU A 1 115 ? -26.265 -1.721 19.614 1.00 90.56 115 LEU A N 1
ATOM 934 C CA . LEU A 1 115 ? -27.571 -1.558 20.263 1.00 90.56 115 LEU A CA 1
ATOM 935 C C . LEU A 1 115 ? -28.083 -0.117 20.163 1.00 90.56 115 LEU A C 1
ATOM 937 O O . LEU A 1 115 ? -29.258 0.111 19.891 1.00 90.56 115 LEU A O 1
ATOM 941 N N . LEU A 1 116 ? -27.203 0.866 20.362 1.00 90.62 116 LEU A N 1
ATOM 942 C CA . LEU A 1 116 ? -27.548 2.276 20.236 1.00 90.62 116 LEU A CA 1
ATOM 943 C C . LEU A 1 116 ? -27.960 2.636 18.808 1.00 90.62 116 LEU A C 1
ATOM 945 O O . LEU A 1 116 ? -28.896 3.408 18.642 1.00 90.62 116 LEU A O 1
ATOM 949 N N . TRP A 1 117 ? -27.280 2.097 17.795 1.00 86.94 117 TRP A N 1
ATOM 950 C CA . TRP A 1 117 ? -27.626 2.323 16.394 1.00 86.94 117 TRP A CA 1
ATOM 951 C C . TRP A 1 117 ? -29.049 1.853 16.081 1.00 86.94 117 TRP A C 1
ATOM 953 O O . TRP A 1 117 ? -29.823 2.609 15.500 1.00 86.94 117 TRP A O 1
ATOM 963 N N . ASP A 1 118 ? -29.415 0.655 16.539 1.00 83.81 118 ASP A N 1
ATOM 964 C CA . ASP A 1 118 ? -30.753 0.093 16.326 1.00 83.81 118 ASP A CA 1
ATOM 965 C C . ASP A 1 118 ? -31.840 0.872 17.086 1.00 83.81 118 ASP A C 1
ATOM 967 O O . ASP A 1 118 ? -32.977 0.989 16.631 1.00 83.81 118 ASP A O 1
ATOM 971 N N . LYS A 1 119 ? -31.499 1.409 18.262 1.00 82.75 119 LYS A N 1
ATOM 972 C CA . LYS A 1 119 ? -32.440 2.092 19.163 1.00 82.75 119 LYS A CA 1
ATOM 973 C C . LYS A 1 119 ? -32.570 3.595 18.918 1.00 82.75 119 LYS A C 1
ATOM 975 O O . LYS A 1 119 ? -33.597 4.165 19.274 1.00 82.75 119 LYS A O 1
ATOM 980 N N . ASP A 1 120 ? -31.568 4.249 18.326 1.00 80.19 120 ASP A N 1
ATOM 981 C CA . ASP A 1 120 ? -31.613 5.683 17.988 1.00 80.19 120 ASP A CA 1
ATOM 982 C C . ASP A 1 120 ? -32.311 5.948 16.635 1.00 80.19 120 ASP A C 1
ATOM 984 O O . ASP A 1 120 ? -32.255 7.064 16.111 1.00 80.19 120 ASP A O 1
ATOM 988 N N . ASP A 1 121 ? -32.995 4.946 16.064 1.00 78.25 121 ASP A N 1
ATOM 989 C CA . ASP A 1 121 ? -33.812 5.114 14.864 1.00 78.25 121 ASP A CA 1
ATOM 990 C C . ASP A 1 121 ? -35.112 5.874 15.179 1.00 78.25 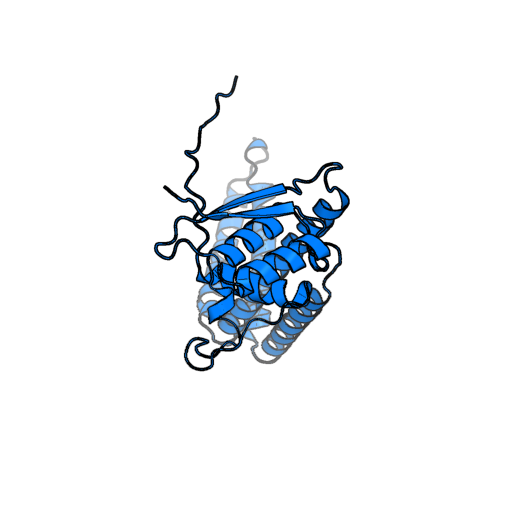121 ASP A C 1
ATOM 992 O O . ASP A 1 121 ? -36.123 5.334 15.635 1.00 78.25 121 ASP A O 1
ATOM 996 N N . ARG A 1 122 ? -35.085 7.180 14.911 1.00 70.06 122 ARG A N 1
ATOM 997 C CA . ARG A 1 122 ? -36.211 8.100 15.138 1.00 70.06 122 ARG A CA 1
ATOM 998 C C . ARG A 1 122 ? -37.385 7.883 14.183 1.00 70.06 122 ARG A C 1
ATOM 1000 O O . ARG A 1 122 ? -38.430 8.501 14.373 1.00 70.06 122 ARG A O 1
ATOM 1007 N N . ILE A 1 123 ? -37.236 7.024 13.173 1.00 69.12 123 ILE A N 1
ATOM 1008 C CA . ILE A 1 123 ? -38.330 6.628 12.275 1.00 69.12 123 ILE A CA 1
ATOM 1009 C C . ILE A 1 123 ? -39.373 5.783 13.033 1.00 69.12 123 ILE A C 1
ATOM 1011 O O . ILE A 1 123 ? -40.529 5.713 12.621 1.00 69.12 123 ILE A O 1
ATOM 1015 N N . LEU A 1 124 ? -39.004 5.214 14.187 1.00 60.88 124 LEU A N 1
ATOM 1016 C CA . LEU A 1 124 ? -39.847 4.335 15.001 1.00 60.88 124 LEU A CA 1
ATOM 1017 C C . LEU A 1 124 ? -40.990 5.035 15.762 1.00 60.88 124 LEU A C 1
ATOM 1019 O O . LEU A 1 124 ? -41.798 4.342 16.381 1.00 60.88 124 LEU A O 1
ATOM 1023 N N . GLY A 1 125 ? -41.095 6.369 15.713 1.00 71.62 125 GLY A N 1
ATOM 1024 C CA . GLY A 1 125 ? -42.207 7.122 16.311 1.00 71.62 125 GLY A CA 1
ATOM 1025 C C . GLY A 1 125 ? -42.441 6.757 17.782 1.00 71.62 125 GLY A C 1
ATOM 1026 O O . GLY A 1 125 ? -41.578 6.991 18.624 1.00 71.62 125 GLY A O 1
ATOM 1027 N N . ASP A 1 126 ? -43.585 6.137 18.078 1.00 68.12 126 ASP A N 1
ATOM 1028 C CA . ASP A 1 126 ? -44.010 5.754 19.434 1.00 68.12 126 ASP A CA 1
ATOM 1029 C C . ASP A 1 126 ? -43.171 4.627 20.073 1.00 68.12 126 ASP A C 1
ATOM 1031 O O . ASP A 1 126 ? -43.246 4.412 21.282 1.00 68.12 126 ASP A O 1
ATOM 1035 N N . ALA A 1 127 ? -42.364 3.901 19.288 1.00 67.25 127 ALA A N 1
ATOM 1036 C CA . ALA A 1 127 ? -41.445 2.872 19.785 1.00 67.25 127 ALA A CA 1
ATOM 1037 C C . ALA A 1 127 ? -40.043 3.419 20.132 1.00 67.25 127 ALA A C 1
ATOM 1039 O O . ALA A 1 127 ? -39.179 2.657 20.572 1.00 67.25 127 ALA A O 1
ATOM 1040 N N . TYR A 1 128 ? -39.809 4.726 19.955 1.00 80.31 128 TYR A N 1
ATOM 1041 C CA . TYR A 1 128 ? -38.562 5.384 20.341 1.00 80.31 128 TYR A CA 1
ATOM 1042 C C . TYR A 1 128 ? -38.507 5.627 21.855 1.00 80.31 128 TYR A C 1
ATOM 1044 O O . TYR A 1 128 ? -39.261 6.436 22.398 1.00 80.31 128 TYR A O 1
ATOM 1052 N N . ASP A 1 129 ? -37.571 4.967 22.539 1.00 83.56 129 ASP A N 1
ATOM 1053 C CA . ASP A 1 129 ? -37.310 5.195 23.962 1.00 83.56 129 ASP A CA 1
ATOM 1054 C C . ASP A 1 129 ? -36.088 6.106 24.157 1.00 83.56 129 ASP A C 1
ATOM 1056 O O . ASP A 1 129 ? -34.930 5.676 24.184 1.00 83.56 129 ASP A O 1
ATOM 1060 N N . GLU A 1 130 ? -36.358 7.399 24.351 1.00 85.94 130 GLU A N 1
ATOM 1061 C CA . GLU A 1 130 ? -35.330 8.410 24.611 1.00 85.94 130 GLU A CA 1
ATOM 1062 C C . GLU A 1 130 ? -34.506 8.108 25.880 1.00 85.94 130 GLU A C 1
ATOM 1064 O O . GLU A 1 130 ? -33.313 8.427 25.945 1.00 85.94 130 GLU A O 1
ATOM 1069 N N . LYS A 1 131 ? -35.105 7.467 26.895 1.00 88.56 131 LYS A N 1
ATOM 1070 C CA . LYS A 1 131 ? -34.397 7.111 28.134 1.00 88.56 131 LYS A CA 1
ATOM 1071 C C . LYS A 1 131 ? -33.414 5.977 27.882 1.00 88.56 131 LYS A C 1
ATOM 1073 O O . LYS A 1 131 ? -32.293 6.037 28.389 1.00 88.56 131 LYS A O 1
ATOM 1078 N N . GLU A 1 132 ? -33.809 4.979 27.095 1.00 88.62 132 GLU A N 1
ATOM 1079 C CA . GLU A 1 132 ? -32.936 3.871 26.698 1.00 88.62 132 GLU A CA 1
ATOM 1080 C C . GLU A 1 132 ? -31.741 4.372 25.874 1.00 88.62 132 GLU A C 1
ATOM 1082 O O . GLU A 1 132 ? -30.594 4.073 26.213 1.00 88.62 132 GLU A O 1
ATOM 1087 N N . VAL A 1 133 ? -31.979 5.225 24.872 1.00 89.75 133 VAL A N 1
ATOM 1088 C CA . VAL A 1 133 ? -30.916 5.850 24.062 1.00 89.75 133 VAL A CA 1
ATOM 1089 C C . VAL A 1 133 ? -29.952 6.659 24.935 1.00 89.75 133 VAL A C 1
ATOM 1091 O O . VAL A 1 133 ? -28.730 6.563 24.784 1.00 89.75 133 VAL A O 1
ATOM 1094 N N . LYS A 1 134 ? -30.474 7.452 25.881 1.00 92.31 134 LYS A N 1
ATOM 1095 C CA . LYS A 1 134 ? -29.645 8.251 26.794 1.00 92.31 134 LYS A CA 1
ATOM 1096 C C . LYS A 1 134 ? -28.807 7.374 27.727 1.00 92.31 134 LYS A C 1
ATOM 1098 O O . LYS A 1 134 ? -27.638 7.690 27.953 1.00 92.31 134 LYS A O 1
ATOM 1103 N N . ARG A 1 135 ? -29.375 6.271 28.228 1.00 94.50 135 ARG A N 1
ATOM 1104 C CA . ARG A 1 135 ? -28.661 5.283 29.049 1.00 94.50 135 ARG A CA 1
ATOM 1105 C C . ARG A 1 135 ? -27.501 4.668 28.263 1.00 94.50 135 ARG A C 1
ATOM 1107 O O . ARG A 1 135 ? -26.360 4.771 28.707 1.00 94.50 135 ARG A O 1
ATOM 1114 N N . LEU A 1 136 ? -27.765 4.145 27.066 1.00 92.62 136 LEU A N 1
ATOM 1115 C CA . LEU A 1 136 ? -26.743 3.541 26.201 1.00 92.62 136 LEU A CA 1
ATOM 1116 C C . LEU A 1 136 ? -25.612 4.528 25.865 1.00 92.62 136 LEU A C 1
ATOM 1118 O O . LEU A 1 136 ? -24.438 4.176 25.958 1.00 92.62 136 LEU A O 1
ATOM 1122 N N . LYS A 1 137 ? -25.938 5.794 25.564 1.00 93.62 137 LYS A N 1
ATOM 1123 C CA . LYS A 1 137 ? -24.933 6.855 25.352 1.00 93.62 137 LYS A CA 1
ATOM 1124 C C . LYS A 1 137 ? -24.045 7.074 26.582 1.00 93.62 137 LYS A C 1
ATOM 1126 O O . LYS A 1 137 ? -22.836 7.231 26.434 1.00 93.62 137 LYS A O 1
ATOM 1131 N N . SER A 1 138 ? -24.624 7.069 27.785 1.00 95.19 138 SER A N 1
ATOM 1132 C CA . SER A 1 138 ? -23.858 7.233 29.030 1.00 95.19 138 SER A CA 1
ATOM 1133 C C . SER A 1 138 ? -22.952 6.037 29.345 1.00 95.19 138 SER A C 1
ATOM 1135 O O . SER A 1 138 ? -21.830 6.223 29.817 1.00 95.19 138 SER A O 1
ATOM 1137 N N . GLU A 1 139 ? -23.392 4.817 29.028 1.00 95.44 139 GLU A N 1
ATOM 1138 C CA . GLU A 1 139 ? -22.588 3.603 29.200 1.00 95.44 139 GLU A CA 1
ATOM 1139 C C . GLU A 1 139 ? -21.395 3.584 28.232 1.00 95.44 139 GLU A C 1
ATOM 1141 O O . GLU A 1 139 ? -20.268 3.334 28.656 1.00 95.44 139 GLU A O 1
ATOM 1146 N N . VAL A 1 140 ? -21.605 3.950 26.959 1.00 95.12 140 VAL A N 1
ATOM 1147 C CA . VAL A 1 140 ? -20.515 4.107 25.977 1.0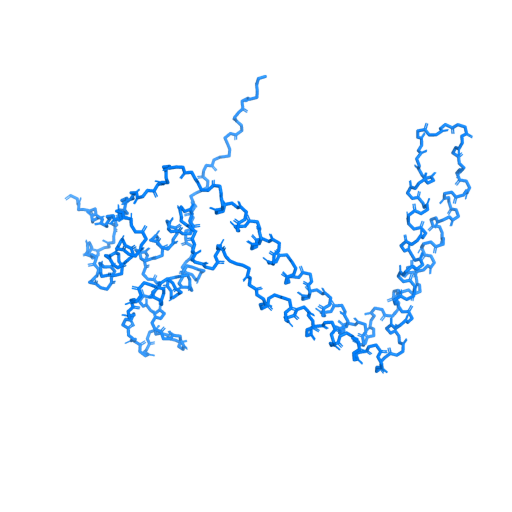0 95.12 140 VAL A CA 1
ATOM 1148 C C . VAL A 1 140 ? -19.484 5.130 26.460 1.00 95.12 140 VAL A C 1
ATOM 1150 O O . VAL A 1 140 ? -18.290 4.838 26.446 1.00 95.12 140 VAL A O 1
ATOM 1153 N N . ALA A 1 141 ? -19.933 6.291 26.950 1.00 96.06 141 ALA A N 1
ATOM 1154 C CA . ALA A 1 141 ? -19.039 7.321 27.479 1.00 96.06 141 ALA A CA 1
ATOM 1155 C C . ALA A 1 141 ? -18.224 6.822 28.685 1.00 96.06 141 ALA A C 1
ATOM 1157 O O . ALA A 1 141 ? -17.027 7.082 28.777 1.00 96.06 141 ALA A O 1
ATOM 1158 N N . THR A 1 142 ? -18.847 6.036 29.567 1.00 97.06 142 THR A N 1
ATOM 1159 C CA . THR A 1 142 ? -18.179 5.439 30.733 1.00 97.06 142 THR A CA 1
ATOM 1160 C C . THR A 1 142 ? -17.093 4.441 30.318 1.00 97.06 142 THR A C 1
ATOM 1162 O O . THR A 1 142 ? -16.043 4.360 30.956 1.00 97.06 142 THR A O 1
ATOM 1165 N N . ILE A 1 143 ? -17.310 3.673 29.246 1.00 95.81 143 ILE A N 1
ATOM 1166 C CA . ILE A 1 143 ? -16.279 2.778 28.701 1.00 95.81 143 ILE A CA 1
ATOM 1167 C C . ILE A 1 143 ? -15.144 3.581 28.056 1.00 95.81 143 ILE A C 1
ATOM 1169 O O . ILE A 1 143 ? -13.974 3.258 28.265 1.00 95.81 143 ILE A O 1
ATOM 1173 N N . ASP A 1 144 ? -15.456 4.645 27.316 1.00 94.88 144 ASP A N 1
ATOM 1174 C CA . ASP A 1 144 ? -14.433 5.510 26.720 1.00 94.88 144 ASP A CA 1
ATOM 1175 C C . ASP A 1 144 ? -13.545 6.164 27.797 1.00 94.88 144 ASP A C 1
ATOM 1177 O O . ASP A 1 144 ? -12.320 6.202 27.646 1.00 94.88 144 ASP A O 1
ATOM 1181 N N . GLU A 1 145 ? -14.125 6.580 28.928 1.00 95.81 145 GLU A N 1
ATOM 1182 C CA . GLU A 1 145 ? -13.384 7.076 30.097 1.00 95.81 145 GLU A CA 1
ATOM 1183 C C . GLU A 1 145 ? -12.456 6.014 30.711 1.00 95.81 145 GLU A C 1
ATOM 1185 O O . GLU A 1 145 ? -11.357 6.345 31.158 1.00 95.81 145 GLU A O 1
ATOM 1190 N N . GLN A 1 146 ? -12.846 4.735 30.694 1.00 94.81 146 GLN A N 1
ATOM 1191 C CA . GLN A 1 146 ? -12.001 3.630 31.164 1.00 94.81 146 GLN A CA 1
ATOM 1192 C C . GLN A 1 146 ? -10.862 3.293 30.192 1.00 94.81 146 GLN A C 1
ATOM 1194 O O . GLN A 1 146 ? -9.765 2.938 30.628 1.00 94.81 146 GLN A O 1
ATOM 1199 N N . ILE A 1 147 ? -11.090 3.420 28.881 1.00 94.12 147 ILE A N 1
ATOM 1200 C CA . ILE A 1 147 ? -10.077 3.159 27.847 1.00 94.12 147 ILE A CA 1
ATOM 1201 C C . ILE A 1 147 ? -9.035 4.285 27.799 1.00 94.12 147 ILE A C 1
ATOM 1203 O O . ILE A 1 147 ? -7.839 4.013 27.659 1.00 94.12 147 ILE A O 1
ATOM 1207 N N . ALA A 1 148 ? -9.457 5.543 27.950 1.00 94.56 148 ALA A N 1
ATOM 1208 C CA . ALA A 1 148 ? -8.597 6.722 27.837 1.00 94.56 148 ALA A CA 1
ATOM 1209 C C . ALA A 1 148 ? -7.260 6.643 28.615 1.00 94.56 148 ALA A C 1
ATOM 1211 O O . ALA A 1 148 ? -6.210 6.900 28.014 1.00 94.56 148 ALA A O 1
ATOM 1212 N N . PRO A 1 149 ? -7.214 6.258 29.908 1.00 94.00 149 PRO A N 1
ATOM 1213 C CA . PRO A 1 149 ? -5.946 6.136 30.626 1.00 94.00 149 PRO A CA 1
ATOM 1214 C C . PRO A 1 149 ? -5.076 4.980 30.109 1.00 94.00 149 PRO A C 1
ATOM 1216 O O . PRO A 1 149 ? -3.844 5.077 30.138 1.00 94.00 149 PRO A O 1
ATOM 1219 N N . LEU A 1 150 ? -5.684 3.897 29.613 1.00 93.12 150 LEU A N 1
ATOM 1220 C CA . LEU A 1 150 ? -4.975 2.720 29.101 1.00 93.12 150 LEU A CA 1
ATOM 1221 C C . LEU A 1 150 ? -4.237 3.027 27.788 1.00 93.12 150 LEU A C 1
ATOM 1223 O O . LEU A 1 150 ? -3.128 2.533 27.588 1.00 93.12 150 LEU A O 1
ATOM 1227 N N . GLU A 1 151 ? -4.764 3.923 26.948 1.00 92.00 151 GLU A N 1
ATOM 1228 C CA . GLU A 1 151 ? -4.141 4.344 25.676 1.00 92.00 151 GLU A CA 1
ATOM 1229 C C . GLU A 1 151 ? -2.735 4.943 25.836 1.00 92.00 151 GLU A C 1
ATOM 1231 O O . GLU A 1 151 ? -1.900 4.895 24.927 1.00 92.00 151 GLU A O 1
ATOM 1236 N N . THR A 1 152 ? -2.425 5.503 27.006 1.00 92.62 152 THR A N 1
ATOM 1237 C CA . THR A 1 152 ? -1.103 6.089 27.263 1.00 92.62 152 THR A CA 1
ATOM 1238 C C . THR A 1 152 ? -0.021 5.039 27.524 1.00 92.62 152 THR A C 1
ATOM 1240 O O . THR A 1 152 ? 1.174 5.339 27.363 1.00 92.62 152 THR A O 1
ATOM 1243 N N . ARG A 1 153 ? -0.422 3.811 27.881 1.00 94.12 153 ARG A N 1
ATOM 1244 C CA . ARG A 1 153 ? 0.471 2.730 28.300 1.00 94.12 153 ARG A CA 1
ATOM 1245 C C . ARG A 1 153 ? 1.256 2.166 27.121 1.00 94.12 153 ARG A C 1
ATOM 1247 O O . ARG A 1 153 ? 0.782 2.103 25.988 1.00 94.12 153 ARG A O 1
ATOM 1254 N N . PHE A 1 154 ? 2.484 1.728 27.394 1.00 94.00 154 PHE A N 1
ATOM 1255 C CA . PHE A 1 154 ? 3.404 1.263 26.353 1.00 94.00 154 PHE A CA 1
ATOM 1256 C C . PHE A 1 154 ? 2.848 0.071 25.560 1.00 94.00 154 PHE A C 1
ATOM 1258 O O . PHE A 1 154 ? 2.879 0.103 24.330 1.00 94.00 154 PHE A O 1
ATOM 1265 N N . GLY A 1 155 ? 2.297 -0.940 26.244 1.00 94.12 155 GLY A N 1
ATOM 1266 C CA . GLY A 1 155 ? 1.711 -2.119 25.598 1.00 94.12 155 GLY A CA 1
ATOM 1267 C C . GLY A 1 155 ? 0.591 -1.754 24.618 1.00 94.12 155 GLY A C 1
ATOM 1268 O O . GLY A 1 155 ? 0.598 -2.219 23.479 1.00 94.12 155 GLY A O 1
ATOM 1269 N N . ILE A 1 156 ? -0.297 -0.835 25.015 1.00 95.75 156 ILE A N 1
ATOM 1270 C CA . ILE A 1 156 ? -1.393 -0.349 24.165 1.00 95.75 156 ILE A CA 1
ATOM 1271 C C . ILE A 1 156 ? -0.858 0.465 22.984 1.00 95.75 156 ILE A C 1
ATOM 1273 O O . ILE A 1 156 ? -1.249 0.223 21.845 1.00 95.75 156 ILE A O 1
ATOM 1277 N N . LYS A 1 157 ? 0.123 1.352 23.190 1.00 95.88 157 LYS A N 1
ATOM 1278 C CA . LYS A 1 157 ? 0.769 2.077 22.079 1.00 95.88 157 LYS A CA 1
ATOM 1279 C C . LYS A 1 157 ? 1.374 1.130 21.041 1.00 95.88 157 LYS A C 1
ATOM 1281 O O . LYS A 1 157 ? 1.200 1.349 19.842 1.00 95.88 157 LYS A O 1
ATOM 1286 N N . GLN A 1 158 ? 2.054 0.069 21.479 1.00 96.12 158 GLN A N 1
ATOM 1287 C CA . GLN A 1 158 ? 2.612 -0.939 20.573 1.00 96.12 158 GLN A CA 1
ATOM 1288 C C . GLN A 1 158 ? 1.516 -1.724 19.843 1.00 96.12 158 GLN A C 1
ATOM 1290 O O . GLN A 1 158 ? 1.616 -1.913 18.629 1.00 96.12 158 GLN A O 1
ATOM 1295 N N . LEU A 1 159 ? 0.445 -2.111 20.543 1.00 96.19 159 LEU A N 1
ATOM 1296 C CA . LEU A 1 159 ? -0.738 -2.729 19.941 1.00 96.19 159 LEU A CA 1
ATOM 1297 C C . LEU A 1 159 ? -1.314 -1.846 18.822 1.00 96.19 159 LEU A C 1
ATOM 1299 O O . LEU A 1 159 ? -1.455 -2.305 17.687 1.00 96.19 159 LEU A O 1
ATOM 1303 N N . ARG A 1 160 ? -1.570 -0.559 19.102 1.00 95.19 160 ARG A N 1
ATOM 1304 C CA . ARG A 1 160 ? -2.122 0.395 18.124 1.00 95.19 160 ARG A CA 1
ATOM 1305 C C . ARG A 1 160 ? -1.217 0.569 16.906 1.00 95.19 160 ARG A C 1
ATOM 1307 O O . ARG A 1 160 ? -1.715 0.680 15.786 1.00 95.19 160 ARG A O 1
ATOM 1314 N N . LEU A 1 161 ? 0.105 0.580 17.088 1.00 96.44 161 LEU A N 1
ATOM 1315 C CA . LEU A 1 161 ? 1.054 0.653 15.972 1.00 96.44 161 LEU A CA 1
ATOM 1316 C C . LEU A 1 161 ? 0.955 -0.571 15.055 1.00 96.44 161 LEU A C 1
ATOM 1318 O O . LEU A 1 161 ? 0.905 -0.401 13.836 1.00 96.44 161 LEU A O 1
ATOM 1322 N N . ARG A 1 162 ? 0.880 -1.781 15.618 1.00 97.00 162 ARG A N 1
ATOM 1323 C CA . ARG A 1 162 ? 0.733 -3.018 14.833 1.00 97.00 162 ARG A CA 1
ATOM 1324 C C . ARG A 1 162 ? -0.615 -3.089 14.122 1.00 97.00 162 ARG A C 1
ATOM 1326 O O . ARG A 1 162 ? -0.645 -3.318 12.919 1.00 97.00 162 ARG A O 1
ATOM 1333 N N . GLN A 1 163 ? -1.709 -2.755 14.807 1.00 96.19 163 GLN A N 1
ATOM 1334 C CA . GLN A 1 163 ? -3.041 -2.664 14.190 1.00 96.19 163 GLN A CA 1
ATOM 1335 C C . GLN A 1 163 ? -3.062 -1.676 13.009 1.00 96.19 163 GLN A C 1
ATOM 1337 O O . GLN A 1 163 ? -3.653 -1.952 11.968 1.00 96.19 163 GLN A O 1
ATOM 1342 N N . ARG A 1 164 ? -2.377 -0.527 13.119 1.00 96.75 164 ARG A N 1
ATOM 1343 C CA . ARG A 1 164 ? -2.241 0.426 12.000 1.00 96.75 164 ARG A CA 1
ATOM 1344 C C . ARG A 1 164 ? -1.459 -0.154 10.821 1.00 96.75 164 ARG A C 1
ATOM 1346 O O . ARG A 1 164 ? -1.783 0.183 9.683 1.00 96.75 164 ARG A O 1
ATOM 1353 N N . ARG A 1 165 ? -0.441 -0.984 11.078 1.00 97.31 165 ARG A N 1
ATOM 1354 C CA . ARG A 1 165 ? 0.310 -1.684 10.024 1.00 97.31 165 ARG A CA 1
ATOM 1355 C C . ARG A 1 165 ? -0.569 -2.703 9.316 1.00 97.31 165 ARG A C 1
ATOM 1357 O O . ARG A 1 165 ? -0.655 -2.614 8.099 1.00 97.31 165 ARG A O 1
ATOM 1364 N N . ILE A 1 166 ? -1.293 -3.545 10.057 1.00 97.75 166 ILE A N 1
ATOM 1365 C CA . ILE A 1 166 ? -2.264 -4.497 9.488 1.00 97.75 166 ILE A CA 1
ATOM 1366 C C . ILE A 1 166 ? -3.252 -3.759 8.580 1.00 97.75 166 ILE A C 1
ATOM 1368 O O . ILE A 1 166 ? -3.296 -4.030 7.388 1.00 97.75 166 ILE A O 1
ATOM 1372 N N . ARG A 1 167 ? -3.904 -2.694 9.068 1.00 97.12 167 ARG A N 1
ATOM 1373 C CA . ARG A 1 167 ? -4.830 -1.879 8.251 1.00 97.12 167 ARG A CA 1
ATOM 1374 C C . ARG A 1 167 ? -4.190 -1.247 7.014 1.00 97.12 167 ARG A C 1
ATOM 1376 O O . ARG A 1 167 ? -4.883 -0.869 6.069 1.00 97.12 167 ARG A O 1
ATOM 1383 N N . LYS A 1 168 ? -2.882 -0.979 7.034 1.00 96.50 168 LYS A N 1
ATOM 1384 C CA . LYS A 1 168 ? -2.161 -0.481 5.854 1.00 96.50 168 LYS A CA 1
ATOM 1385 C C . LYS A 1 168 ? -1.978 -1.614 4.844 1.00 96.50 168 LYS A C 1
ATOM 1387 O O . LYS A 1 168 ? -2.278 -1.395 3.675 1.00 96.50 168 LYS A O 1
ATOM 1392 N N . ILE A 1 169 ? -1.550 -2.784 5.309 1.00 96.31 169 ILE A N 1
ATOM 1393 C CA . ILE A 1 169 ? -1.331 -3.979 4.491 1.00 96.31 169 ILE A CA 1
ATOM 1394 C C . ILE A 1 169 ? -2.656 -4.459 3.886 1.00 96.31 169 ILE A C 1
ATOM 1396 O O . ILE A 1 169 ? -2.733 -4.636 2.679 1.00 96.31 169 ILE A O 1
ATOM 1400 N N . GLU A 1 170 ? -3.735 -4.539 4.666 1.00 96.31 170 GLU A N 1
ATOM 1401 C CA . GLU A 1 170 ? -5.080 -4.889 4.180 1.00 96.31 170 GLU A CA 1
ATOM 1402 C C . GLU A 1 170 ? -5.565 -3.937 3.083 1.00 96.31 170 GLU A C 1
ATOM 1404 O O . GLU A 1 170 ? -6.099 -4.370 2.067 1.00 96.31 170 GLU A O 1
ATOM 1409 N N . ARG A 1 171 ? -5.34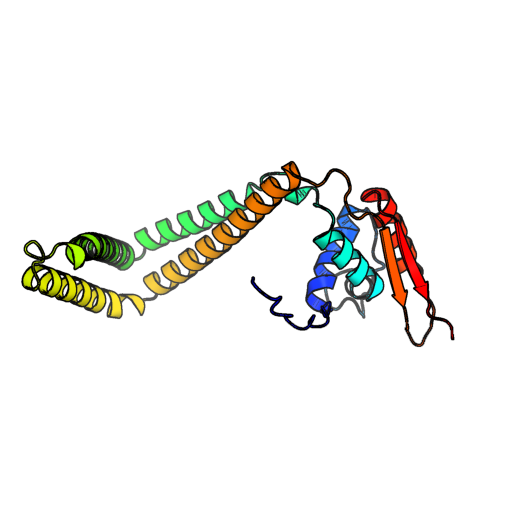4 -2.625 3.241 1.00 94.94 171 ARG A N 1
ATOM 1410 C CA . ARG A 1 171 ? -5.673 -1.650 2.188 1.00 94.94 171 ARG A CA 1
ATOM 1411 C C . ARG A 1 171 ? -4.850 -1.867 0.924 1.00 94.94 171 ARG A C 1
ATOM 1413 O O . ARG A 1 171 ? -5.386 -1.727 -0.171 1.00 94.94 171 ARG A O 1
ATOM 1420 N N . GLN A 1 172 ? -3.569 -2.198 1.064 1.00 92.50 172 GLN A N 1
ATOM 1421 C CA . GLN A 1 172 ? -2.720 -2.535 -0.078 1.00 92.50 172 GLN A CA 1
ATOM 1422 C C . GLN A 1 172 ? -3.199 -3.822 -0.758 1.00 92.50 172 GLN A C 1
ATOM 1424 O O . GLN A 1 172 ? -3.354 -3.819 -1.975 1.00 92.50 172 GLN A O 1
ATOM 1429 N N . LYS A 1 173 ? -3.540 -4.857 0.017 1.00 94.88 173 LYS A N 1
ATOM 1430 C CA . LYS A 1 173 ? -4.113 -6.116 -0.470 1.00 94.88 173 LYS A CA 1
ATOM 1431 C C . LYS A 1 173 ? -5.430 -5.894 -1.217 1.00 94.88 173 LYS A C 1
ATOM 1433 O O . LYS A 1 173 ? -5.567 -6.357 -2.341 1.00 94.88 173 LYS A O 1
ATOM 1438 N N . MET A 1 174 ? -6.361 -5.114 -0.663 1.00 94.44 174 MET A N 1
ATOM 1439 C CA . MET A 1 174 ? -7.629 -4.787 -1.334 1.00 94.44 174 MET A CA 1
ATOM 1440 C C . MET A 1 174 ? -7.417 -4.039 -2.655 1.00 94.44 174 MET A C 1
ATOM 1442 O O . MET A 1 174 ? -8.091 -4.320 -3.645 1.00 94.44 174 MET A O 1
ATOM 1446 N N . ASN A 1 175 ? -6.478 -3.088 -2.693 1.00 90.25 175 ASN A N 1
ATOM 1447 C CA . ASN A 1 175 ? -6.127 -2.399 -3.935 1.00 90.25 175 ASN A CA 1
ATOM 1448 C C . ASN A 1 175 ? -5.512 -3.367 -4.956 1.00 90.25 175 ASN A C 1
ATOM 1450 O O . ASN A 1 175 ? -5.830 -3.283 -6.137 1.00 90.25 175 ASN A O 1
ATOM 1454 N N . HIS A 1 176 ? -4.676 -4.302 -4.503 1.00 92.50 176 HIS A N 1
ATOM 1455 C CA . HIS A 1 176 ? -4.076 -5.339 -5.343 1.00 92.50 176 HIS A CA 1
ATOM 1456 C C . HIS A 1 176 ? -5.130 -6.269 -5.948 1.00 92.50 176 HIS A C 1
ATOM 1458 O O . HIS A 1 176 ? -5.197 -6.449 -7.159 1.00 92.50 176 HIS A O 1
ATOM 1464 N N . GLU A 1 177 ? -6.039 -6.787 -5.124 1.00 93.56 177 GLU A N 1
ATOM 1465 C CA . GLU A 1 177 ? -7.178 -7.595 -5.571 1.00 93.56 177 GLU A CA 1
ATOM 1466 C C . GLU A 1 177 ? -8.092 -6.824 -6.528 1.00 93.56 177 GLU A C 1
ATOM 1468 O O . GLU A 1 177 ? -8.648 -7.388 -7.476 1.00 93.56 177 GLU A O 1
ATOM 1473 N N . HIS A 1 178 ? -8.243 -5.514 -6.312 1.00 92.25 178 HIS A N 1
ATOM 1474 C CA . HIS A 1 178 ? -8.960 -4.655 -7.239 1.00 92.25 178 HIS A CA 1
ATOM 1475 C C . HIS A 1 178 ? -8.272 -4.594 -8.608 1.00 92.25 178 HIS A C 1
ATOM 1477 O O . HIS A 1 178 ? -8.969 -4.730 -9.615 1.00 92.25 178 HIS A O 1
ATOM 1483 N N . LEU A 1 179 ? -6.944 -4.443 -8.654 1.00 90.25 179 LEU A N 1
ATOM 1484 C CA . LEU A 1 179 ? -6.170 -4.462 -9.899 1.00 90.25 179 LEU A CA 1
ATOM 1485 C C . LEU A 1 179 ? -6.272 -5.813 -10.612 1.00 90.25 179 LEU A C 1
ATOM 1487 O O . LEU A 1 179 ? -6.552 -5.821 -11.806 1.00 90.25 179 LEU A O 1
ATOM 1491 N N . ILE A 1 180 ? -6.188 -6.935 -9.889 1.00 92.69 180 ILE A N 1
ATOM 1492 C CA . ILE A 1 180 ? -6.415 -8.278 -10.455 1.00 92.69 180 ILE A CA 1
ATOM 1493 C C . ILE A 1 180 ? -7.806 -8.366 -11.083 1.00 92.69 180 ILE A C 1
ATOM 1495 O O . ILE A 1 180 ? -7.974 -8.805 -12.218 1.00 92.69 180 ILE A O 1
ATOM 1499 N N . ARG A 1 181 ? -8.839 -7.895 -10.380 1.00 93.12 181 ARG A N 1
ATOM 1500 C CA . ARG A 1 181 ? -10.197 -7.893 -10.932 1.00 93.12 181 ARG A CA 1
ATOM 1501 C C . ARG A 1 181 ? -10.295 -7.037 -12.197 1.00 93.12 181 ARG A C 1
ATOM 1503 O O . ARG A 1 181 ? -11.012 -7.416 -13.121 1.00 93.12 181 ARG A O 1
ATOM 1510 N N . LEU A 1 182 ? -9.623 -5.891 -12.245 1.00 90.31 182 LEU A N 1
ATOM 1511 C CA . LEU A 1 182 ? -9.609 -5.045 -13.438 1.00 90.31 182 LEU A CA 1
ATOM 1512 C C . LEU A 1 182 ? -8.822 -5.682 -14.587 1.00 90.31 182 LEU A C 1
ATOM 1514 O O . LEU A 1 182 ? -9.284 -5.605 -15.721 1.00 90.31 182 LEU A O 1
ATOM 1518 N N . SER A 1 183 ? -7.713 -6.365 -14.306 1.00 90.38 183 SER A N 1
ATOM 1519 C CA . SER A 1 183 ? -6.909 -7.029 -15.334 1.00 90.38 183 SER A CA 1
ATOM 1520 C C . SER A 1 183 ? -7.655 -8.191 -15.996 1.00 90.38 183 SER A C 1
ATOM 1522 O O . SER A 1 183 ? -7.512 -8.403 -17.196 1.00 90.38 183 SER A O 1
ATOM 1524 N N . THR A 1 184 ? -8.573 -8.862 -15.286 1.00 88.69 184 THR A N 1
ATOM 1525 C CA . THR A 1 184 ? -9.487 -9.849 -15.911 1.00 88.69 184 THR A CA 1
ATOM 1526 C C . THR A 1 184 ? -10.510 -9.244 -16.878 1.00 88.69 184 THR A C 1
ATOM 1528 O O . THR A 1 184 ? -11.146 -9.973 -17.637 1.00 88.69 184 THR A O 1
ATOM 1531 N N . LYS A 1 185 ? -10.701 -7.921 -16.841 1.00 89.38 185 LYS A N 1
ATOM 1532 C CA . LYS A 1 185 ? -11.635 -7.164 -17.687 1.00 89.38 185 LYS A CA 1
ATOM 1533 C C . LYS A 1 185 ? -10.901 -6.118 -18.528 1.00 89.38 185 LYS A C 1
ATOM 1535 O O . LYS A 1 185 ? -11.452 -5.048 -18.792 1.00 89.38 185 LYS A O 1
ATOM 1540 N N . GLU A 1 186 ? -9.656 -6.404 -18.902 1.00 83.69 186 GLU A N 1
ATOM 1541 C CA . GLU A 1 186 ? -8.868 -5.525 -19.761 1.00 83.69 186 GLU A CA 1
ATOM 1542 C C . GLU A 1 186 ? -9.645 -5.222 -21.059 1.00 83.69 186 GLU A C 1
ATOM 1544 O O . GLU A 1 186 ? -10.261 -6.128 -21.634 1.00 83.69 186 GLU A O 1
ATOM 1549 N N . PRO A 1 187 ? -9.687 -3.957 -21.519 1.00 84.62 187 PRO A N 1
ATOM 1550 C CA . PRO A 1 187 ? -10.371 -3.617 -22.758 1.00 84.62 187 PRO A CA 1
ATOM 1551 C C . PRO A 1 187 ? -9.755 -4.369 -23.942 1.00 84.62 187 PRO A C 1
ATOM 1553 O O . PRO A 1 187 ? -8.539 -4.483 -24.042 1.00 84.62 187 PRO A O 1
ATOM 1556 N N . GLU A 1 188 ? -10.583 -4.783 -24.905 1.00 83.19 188 GLU A N 1
ATOM 1557 C CA . GLU A 1 188 ? -10.119 -5.480 -26.120 1.00 83.19 188 GLU A CA 1
ATOM 1558 C C . GLU A 1 188 ? -9.086 -4.673 -26.926 1.00 83.19 188 GLU A C 1
ATOM 1560 O O . GLU A 1 188 ? -8.301 -5.229 -27.693 1.00 83.19 188 GLU A O 1
ATOM 1565 N N . ARG A 1 189 ? -9.102 -3.341 -26.782 1.00 83.81 189 ARG A N 1
ATOM 1566 C CA . ARG A 1 189 ? -8.206 -2.407 -27.473 1.00 83.81 189 ARG A CA 1
ATOM 1567 C C . ARG A 1 189 ? -7.551 -1.450 -26.472 1.00 83.81 189 ARG A C 1
ATOM 1569 O O . ARG A 1 189 ? -8.023 -0.320 -26.324 1.00 83.81 189 ARG A O 1
ATOM 1576 N N . PRO A 1 190 ? -6.484 -1.878 -25.777 1.00 83.44 190 PRO A N 1
ATOM 1577 C CA . PRO A 1 190 ? -5.740 -1.010 -24.874 1.00 83.44 190 PRO A CA 1
ATOM 1578 C C . PRO A 1 190 ? -4.925 0.029 -25.656 1.00 83.44 190 PRO A C 1
ATOM 1580 O O . PRO A 1 190 ? -4.576 -0.163 -26.827 1.00 83.44 190 PRO A O 1
ATOM 1583 N N . LEU A 1 191 ? -4.603 1.149 -25.007 1.00 88.25 191 LEU A N 1
ATOM 1584 C CA . LEU A 1 191 ? -3.765 2.184 -25.603 1.00 88.25 191 LEU A CA 1
ATOM 1585 C C . LEU A 1 191 ? -2.310 1.699 -25.653 1.00 88.25 191 LEU A C 1
ATOM 1587 O O . LEU A 1 191 ? -1.611 1.704 -24.648 1.00 88.25 191 LEU A O 1
ATOM 1591 N N . ARG A 1 192 ? -1.848 1.291 -26.839 1.00 90.75 192 ARG A N 1
ATOM 1592 C CA . ARG A 1 192 ? -0.482 0.771 -27.044 1.00 90.75 192 ARG A CA 1
ATOM 1593 C C . ARG A 1 192 ? 0.514 1.822 -27.542 1.00 90.75 192 ARG A C 1
ATOM 1595 O O . ARG A 1 192 ? 1.713 1.574 -27.519 1.00 90.75 192 ARG A O 1
ATOM 1602 N N . ARG A 1 193 ? 0.041 2.975 -28.029 1.00 93.75 193 ARG A N 1
ATOM 1603 C CA . ARG A 1 193 ? 0.871 4.000 -28.688 1.00 93.75 193 ARG A CA 1
ATOM 1604 C C . ARG A 1 193 ? 0.977 5.260 -27.839 1.00 93.75 193 ARG A C 1
ATOM 1606 O O . ARG A 1 193 ? -0.043 5.756 -27.365 1.00 93.75 193 ARG A O 1
ATOM 1613 N N . ALA A 1 194 ? 2.183 5.811 -27.733 1.00 94.12 194 ALA A N 1
ATOM 1614 C CA . ALA A 1 194 ? 2.421 7.120 -27.133 1.00 94.12 194 ALA A CA 1
ATOM 1615 C C . ALA A 1 194 ? 3.596 7.833 -27.802 1.00 94.12 194 ALA A C 1
ATOM 1617 O O . ALA A 1 194 ? 4.546 7.202 -28.253 1.00 94.12 194 ALA A O 1
ATOM 1618 N N . THR A 1 195 ? 3.547 9.161 -27.818 1.00 93.81 195 THR A N 1
ATOM 1619 C CA . THR A 1 195 ? 4.664 10.001 -28.252 1.00 93.81 195 THR A CA 1
ATOM 1620 C C . THR A 1 195 ? 5.025 10.939 -27.111 1.00 93.81 195 THR A C 1
ATOM 1622 O O . THR A 1 195 ? 4.191 11.724 -26.663 1.00 93.81 195 THR A O 1
ATOM 1625 N N . ILE A 1 196 ? 6.260 10.840 -26.631 1.00 91.75 196 ILE A N 1
ATOM 1626 C CA . ILE A 1 196 ? 6.814 11.694 -25.583 1.00 91.75 196 ILE A CA 1
ATOM 1627 C C . ILE A 1 196 ? 7.662 12.765 -26.262 1.00 91.75 196 ILE A C 1
ATOM 1629 O O . ILE A 1 196 ? 8.630 12.456 -26.955 1.00 91.75 196 ILE A O 1
ATOM 1633 N N . LEU A 1 197 ? 7.276 14.023 -26.065 1.00 90.38 197 LEU A N 1
ATOM 1634 C CA . LEU A 1 197 ? 7.973 15.185 -26.603 1.00 90.38 197 LEU A CA 1
ATOM 1635 C C . LEU A 1 197 ? 9.026 15.675 -25.608 1.00 90.38 197 LEU A C 1
ATOM 1637 O O . LEU A 1 197 ? 8.714 15.914 -24.440 1.00 90.38 197 LEU A O 1
ATOM 1641 N N . ILE A 1 198 ? 10.260 15.841 -26.076 1.00 85.75 198 ILE A N 1
ATOM 1642 C CA . ILE A 1 198 ? 11.420 16.176 -25.251 1.00 85.75 198 ILE A CA 1
ATOM 1643 C C . ILE A 1 198 ? 11.931 17.550 -25.661 1.00 85.75 198 ILE A C 1
ATOM 1645 O O . ILE A 1 198 ? 12.382 17.762 -26.783 1.00 85.75 198 ILE A O 1
ATOM 1649 N N . SER A 1 199 ? 11.863 18.498 -24.730 1.00 82.62 199 SER A N 1
ATOM 1650 C CA . SER A 1 199 ? 12.324 19.878 -24.913 1.00 82.62 199 SER A CA 1
ATOM 1651 C C . SER A 1 199 ? 13.573 20.182 -24.078 1.00 82.62 199 SER A C 1
ATOM 1653 O O . SER A 1 199 ? 13.708 21.283 -23.541 1.00 82.62 199 SER A O 1
ATOM 1655 N N . ALA A 1 200 ? 14.441 19.186 -23.878 1.00 71.31 200 ALA A N 1
ATOM 1656 C CA . ALA A 1 200 ? 15.658 19.342 -23.088 1.00 71.31 200 ALA A CA 1
ATOM 1657 C C . ALA A 1 200 ? 16.652 20.297 -23.785 1.00 71.31 200 ALA A C 1
ATOM 1659 O O . ALA A 1 200 ? 16.698 20.317 -25.013 1.00 71.31 200 ALA A O 1
ATOM 1660 N N . PRO A 1 201 ? 17.481 21.058 -23.041 1.00 68.31 201 PRO A N 1
ATOM 1661 C CA . PRO A 1 201 ? 18.428 22.016 -23.628 1.00 68.31 201 PRO A CA 1
ATOM 1662 C C . PRO A 1 201 ? 19.496 21.369 -24.513 1.00 68.31 201 PRO A C 1
ATOM 1664 O O . PRO A 1 201 ? 20.002 22.001 -25.433 1.00 68.31 201 PRO A O 1
ATOM 1667 N N . THR A 1 202 ? 19.855 20.120 -24.214 1.00 69.06 202 THR A N 1
ATOM 1668 C CA . THR A 1 202 ? 20.787 19.317 -25.012 1.00 69.06 202 THR A CA 1
ATOM 1669 C C . THR A 1 202 ? 20.141 18.773 -26.278 1.00 69.06 202 THR A C 1
ATOM 1671 O O . THR A 1 202 ? 20.858 18.277 -27.131 1.00 69.06 202 THR A O 1
ATOM 1674 N N . HIS A 1 203 ? 18.810 18.856 -26.391 1.00 64.69 203 HIS A N 1
ATOM 1675 C CA . HIS A 1 203 ? 17.965 18.334 -27.466 1.00 64.69 203 HIS A CA 1
ATOM 1676 C C . HIS A 1 203 ? 18.148 16.858 -27.824 1.00 64.69 203 HIS A C 1
ATOM 1678 O O . HIS A 1 203 ? 17.369 16.390 -28.631 1.00 64.69 203 HIS A O 1
ATOM 1684 N N . GLU A 1 204 ? 19.069 16.130 -27.195 1.00 81.38 204 GLU A N 1
ATOM 1685 C CA . GLU A 1 204 ? 19.363 14.729 -27.487 1.00 81.38 204 GLU A CA 1
ATOM 1686 C C . GLU A 1 204 ? 18.847 13.800 -26.385 1.00 81.38 204 GLU A C 1
ATOM 1688 O O . GLU A 1 204 ? 19.092 14.016 -25.190 1.00 81.38 204 GLU A O 1
ATOM 1693 N N . VAL A 1 205 ? 18.152 12.739 -26.790 1.00 86.38 205 VAL A N 1
ATOM 1694 C CA . VAL A 1 205 ? 17.805 11.616 -25.915 1.00 86.38 205 VAL A CA 1
ATOM 1695 C C . VAL A 1 205 ? 19.036 10.744 -25.702 1.00 86.38 205 VAL A C 1
ATOM 1697 O O . VAL A 1 205 ? 19.642 10.278 -26.663 1.00 86.38 205 VAL A O 1
ATOM 1700 N N . CYS A 1 206 ? 19.393 10.458 -24.448 1.00 89.00 206 CYS A N 1
ATOM 1701 C CA . CYS A 1 206 ? 20.527 9.572 -24.191 1.00 89.00 206 CYS A CA 1
ATOM 1702 C C . CYS A 1 206 ? 20.250 8.120 -24.629 1.00 89.00 206 CYS A C 1
ATOM 1704 O O . CYS A 1 206 ? 19.112 7.642 -24.582 1.00 89.00 206 CYS A O 1
ATOM 1706 N N . GLU A 1 207 ? 21.313 7.394 -24.983 1.00 91.19 207 GLU A N 1
ATOM 1707 C CA . GLU A 1 207 ? 21.243 6.003 -25.460 1.00 91.19 207 GLU A CA 1
ATOM 1708 C C . GLU A 1 207 ? 20.541 5.065 -24.466 1.00 91.19 207 GLU A C 1
ATOM 1710 O O . GLU A 1 207 ? 19.680 4.282 -24.856 1.00 91.19 207 GLU A O 1
ATOM 1715 N N . ASP A 1 208 ? 20.812 5.211 -23.166 1.00 92.88 208 ASP A N 1
ATOM 1716 C CA . ASP A 1 208 ? 20.177 4.406 -22.112 1.00 92.88 208 ASP A CA 1
ATOM 1717 C C . ASP A 1 208 ? 18.648 4.630 -22.034 1.00 92.88 208 ASP A C 1
ATOM 1719 O O . ASP A 1 208 ? 17.883 3.710 -21.742 1.00 92.88 208 ASP A O 1
ATOM 1723 N N . CYS A 1 209 ? 18.156 5.838 -22.345 1.00 93.19 209 CYS A N 1
ATOM 1724 C CA . CYS A 1 209 ? 16.714 6.093 -22.469 1.00 93.19 209 CYS A CA 1
ATOM 1725 C C . CYS A 1 209 ? 16.115 5.436 -23.722 1.00 93.19 209 CYS A C 1
ATOM 1727 O O . CYS A 1 209 ? 14.983 4.946 -23.662 1.00 93.19 209 CYS A O 1
ATOM 1729 N N . LEU A 1 210 ? 16.850 5.417 -24.839 1.00 94.38 210 LEU A N 1
ATOM 1730 C CA . LEU A 1 210 ? 16.416 4.764 -26.077 1.00 94.38 210 LEU A CA 1
ATOM 1731 C C . LEU A 1 210 ? 16.333 3.244 -25.906 1.00 94.38 210 LEU A C 1
ATOM 1733 O O . LEU A 1 210 ? 15.301 2.657 -26.235 1.00 94.38 210 LEU A O 1
ATOM 1737 N N . GLU A 1 211 ? 17.359 2.630 -25.317 1.00 95.81 211 GLU A N 1
ATOM 1738 C CA . GLU A 1 211 ? 17.393 1.188 -25.064 1.00 95.81 211 GLU A CA 1
ATOM 1739 C C . GLU A 1 211 ? 16.273 0.762 -24.106 1.00 95.81 211 GLU A C 1
ATOM 1741 O O . GLU A 1 211 ? 15.541 -0.191 -24.385 1.00 95.81 211 GLU A O 1
ATOM 1746 N N . PHE A 1 212 ? 16.065 1.512 -23.017 1.00 96.06 212 PHE A N 1
ATOM 1747 C CA . PHE A 1 212 ? 14.960 1.258 -22.093 1.00 96.06 212 PHE A CA 1
ATOM 1748 C C . PHE A 1 212 ? 13.598 1.322 -22.800 1.00 96.06 212 PHE A C 1
ATOM 1750 O O . PHE A 1 212 ? 12.749 0.452 -22.598 1.00 96.06 212 PHE A O 1
ATOM 1757 N N . LYS A 1 213 ? 13.391 2.327 -23.662 1.00 96.19 213 LYS A N 1
ATOM 1758 C CA . LYS A 1 213 ? 12.173 2.482 -24.472 1.00 96.19 213 LYS A CA 1
ATOM 1759 C C . LYS A 1 213 ? 11.970 1.289 -25.412 1.00 96.19 213 LYS A C 1
ATOM 1761 O O . LYS A 1 213 ? 10.851 0.789 -25.504 1.00 96.19 213 LYS A O 1
ATOM 1766 N N . ASP A 1 214 ? 13.015 0.812 -26.086 1.00 96.81 214 ASP A N 1
ATOM 1767 C CA . ASP A 1 214 ? 12.918 -0.335 -26.999 1.00 96.81 214 ASP A CA 1
ATOM 1768 C C . ASP A 1 214 ? 12.611 -1.642 -26.259 1.00 96.81 214 ASP A C 1
ATOM 1770 O O . ASP A 1 214 ? 11.715 -2.384 -26.673 1.00 96.81 214 ASP A O 1
ATOM 1774 N N . LYS A 1 215 ? 13.262 -1.891 -25.116 1.00 96.56 215 LYS A N 1
ATOM 1775 C CA . LYS A 1 215 ? 12.956 -3.051 -24.263 1.00 96.56 215 LYS A CA 1
ATOM 1776 C C . LYS A 1 215 ? 11.536 -2.994 -23.708 1.00 96.56 215 LYS A C 1
ATOM 1778 O O . LYS A 1 215 ? 10.829 -3.999 -23.744 1.00 96.56 215 LYS A O 1
ATOM 1783 N N . ALA A 1 216 ? 11.086 -1.823 -23.256 1.00 94.81 216 ALA A N 1
ATOM 1784 C CA . ALA A 1 216 ? 9.716 -1.628 -22.790 1.00 94.81 216 ALA A CA 1
ATOM 1785 C C . ALA A 1 216 ? 8.689 -1.872 -23.908 1.00 94.81 216 ALA A C 1
ATOM 1787 O O . ALA A 1 216 ? 7.713 -2.592 -23.697 1.00 94.81 216 ALA A O 1
ATOM 1788 N N . ASN A 1 217 ? 8.926 -1.337 -25.108 1.00 95.56 217 ASN A N 1
ATOM 1789 C CA . ASN A 1 217 ? 8.076 -1.583 -26.273 1.00 95.56 217 ASN A CA 1
ATOM 1790 C C . ASN A 1 217 ? 8.005 -3.070 -26.623 1.00 95.56 217 ASN A C 1
ATOM 1792 O O . ASN A 1 217 ? 6.915 -3.591 -26.846 1.00 95.56 217 ASN A O 1
ATOM 1796 N N . HIS A 1 218 ? 9.146 -3.760 -26.635 1.00 95.00 218 HIS A N 1
ATOM 1797 C CA . HIS A 1 218 ? 9.199 -5.185 -26.934 1.00 95.00 218 HIS A CA 1
ATOM 1798 C C . HIS A 1 218 ? 8.452 -6.022 -25.889 1.00 95.00 218 HIS A C 1
ATOM 1800 O O . HIS A 1 218 ? 7.591 -6.824 -26.245 1.00 95.00 218 HIS A O 1
ATOM 1806 N N . PHE A 1 219 ? 8.742 -5.807 -24.604 1.00 93.81 219 PHE A N 1
ATOM 1807 C CA . PHE A 1 219 ? 8.194 -6.608 -23.511 1.00 93.81 219 PHE A CA 1
ATOM 1808 C C . PHE A 1 219 ? 6.679 -6.420 -23.340 1.00 93.81 219 PHE A C 1
ATOM 1810 O O . PHE A 1 219 ? 5.947 -7.394 -23.184 1.00 93.81 219 PHE A O 1
ATOM 1817 N N . PHE A 1 220 ? 6.198 -5.174 -23.396 1.00 90.25 220 PHE A N 1
ATOM 1818 C CA . PHE A 1 220 ? 4.784 -4.835 -23.192 1.00 90.25 220 PHE A CA 1
ATOM 1819 C C . PHE A 1 220 ? 3.990 -4.721 -24.509 1.00 90.25 220 PHE A C 1
ATOM 1821 O O . PHE A 1 220 ? 2.820 -4.342 -24.505 1.00 90.25 220 PHE A O 1
ATOM 1828 N N . GLY A 1 221 ? 4.600 -5.003 -25.665 1.00 90.88 221 GLY A N 1
ATOM 1829 C CA . GLY A 1 221 ? 3.951 -4.836 -26.972 1.00 90.88 221 GLY A CA 1
ATOM 1830 C C . GLY A 1 221 ? 3.498 -3.395 -27.250 1.00 90.88 221 GLY A C 1
ATOM 1831 O O . GLY A 1 221 ? 2.446 -3.181 -27.855 1.00 90.88 221 GLY A O 1
ATOM 1832 N N . LEU A 1 222 ? 4.252 -2.406 -26.762 1.00 93.81 222 LEU A N 1
ATOM 1833 C CA . LEU A 1 222 ? 3.951 -0.979 -26.900 1.00 93.81 222 LEU A CA 1
ATOM 1834 C C . LEU A 1 222 ? 4.653 -0.368 -28.120 1.00 93.81 222 LEU A C 1
ATOM 1836 O O . LEU A 1 222 ? 5.550 -0.946 -28.730 1.00 93.81 222 LEU A O 1
ATOM 1840 N N . GLN A 1 223 ? 4.223 0.837 -28.475 1.00 95.00 223 GLN A N 1
ATOM 1841 C CA . GLN A 1 223 ? 4.781 1.673 -29.534 1.00 95.00 223 GLN A CA 1
ATOM 1842 C C . GLN A 1 223 ? 4.968 3.091 -28.987 1.00 95.00 223 GLN A C 1
ATOM 1844 O O . GLN A 1 223 ? 4.277 4.035 -29.383 1.00 95.00 223 GLN A O 1
ATOM 1849 N N . ILE A 1 224 ? 5.862 3.214 -28.009 1.00 95.88 224 ILE A N 1
ATOM 1850 C CA . ILE A 1 224 ? 6.289 4.493 -27.452 1.00 95.88 224 ILE A CA 1
ATOM 1851 C C . ILE A 1 224 ? 7.383 5.081 -28.345 1.00 95.88 224 ILE A C 1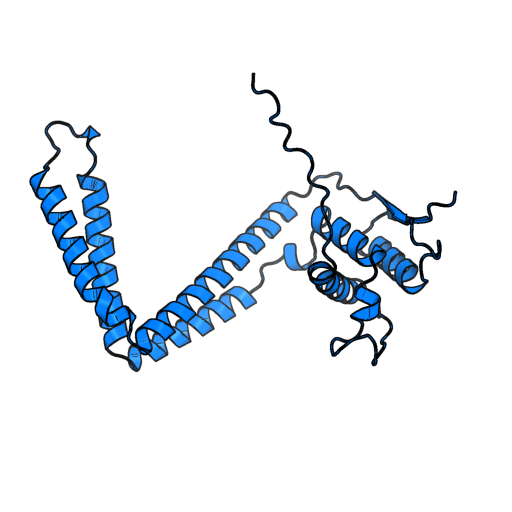
ATOM 1853 O O . ILE A 1 224 ? 8.381 4.419 -28.637 1.00 95.88 224 ILE A O 1
ATOM 1857 N N . GLU A 1 225 ? 7.209 6.339 -28.739 1.00 95.38 225 GLU A N 1
ATOM 1858 C CA . GLU A 1 225 ? 8.189 7.146 -29.464 1.00 95.38 225 GLU A CA 1
ATOM 1859 C C . GLU A 1 225 ? 8.708 8.271 -28.563 1.00 95.38 225 GLU A C 1
ATOM 1861 O O . GLU A 1 225 ? 7.922 8.973 -27.925 1.00 95.38 225 GLU A O 1
ATOM 1866 N N . LEU A 1 226 ? 10.025 8.472 -28.544 1.00 92.38 226 LEU A N 1
ATOM 1867 C CA . LEU A 1 226 ? 10.658 9.653 -27.957 1.00 92.38 226 LEU A CA 1
ATOM 1868 C C . LEU A 1 226 ? 10.982 10.611 -29.105 1.00 92.38 226 LEU A C 1
ATOM 1870 O O . LEU A 1 226 ? 11.642 10.207 -30.062 1.00 92.38 226 LEU A O 1
ATOM 1874 N N . ARG A 1 227 ? 10.474 11.845 -29.051 1.00 88.75 227 ARG A N 1
ATOM 1875 C CA . ARG A 1 227 ? 10.700 12.855 -30.090 1.00 88.75 227 ARG A CA 1
ATOM 1876 C C . ARG A 1 227 ? 11.286 14.117 -29.499 1.00 88.75 227 ARG A C 1
ATOM 1878 O O . ARG A 1 227 ? 10.693 14.746 -28.626 1.00 88.75 227 ARG A O 1
ATOM 1885 N N . GLU A 1 228 ? 12.426 14.498 -30.036 1.00 86.31 228 GLU A N 1
ATOM 1886 C CA . GLU A 1 228 ? 13.109 15.737 -29.711 1.00 86.31 228 GLU A CA 1
ATOM 1887 C C . GLU A 1 228 ? 12.373 16.893 -30.388 1.00 86.31 228 GLU A C 1
ATOM 1889 O O . GLU A 1 228 ? 12.124 16.884 -31.595 1.00 86.31 228 GLU A O 1
ATOM 1894 N N . CYS A 1 229 ? 11.977 17.889 -29.603 1.00 76.19 229 CYS A N 1
ATOM 1895 C CA . CYS A 1 229 ? 11.414 19.119 -30.134 1.00 76.19 229 CYS A CA 1
ATOM 1896 C C . CYS A 1 229 ? 12.567 19.990 -30.636 1.00 76.19 229 CYS A C 1
ATOM 1898 O O . CYS A 1 229 ? 13.123 20.796 -29.884 1.00 76.19 229 CYS A O 1
ATOM 1900 N N . THR A 1 230 ? 12.939 19.810 -31.900 1.00 63.50 230 THR A N 1
ATOM 1901 C CA . THR A 1 230 ? 13.784 20.755 -32.628 1.00 63.50 230 THR A CA 1
ATOM 1902 C C . THR A 1 230 ? 12.957 21.988 -33.006 1.00 63.50 230 THR A C 1
ATOM 1904 O O . THR A 1 230 ? 11.765 21.882 -33.306 1.00 63.50 230 THR A O 1
ATOM 1907 N N . LYS A 1 231 ? 13.559 23.178 -32.897 1.00 56.84 231 LYS A N 1
ATOM 1908 C CA . LYS A 1 231 ? 12.968 24.419 -33.421 1.00 56.84 231 LYS A CA 1
ATOM 1909 C C . LYS A 1 231 ? 13.087 24.475 -34.936 1.00 56.84 231 LYS A C 1
ATOM 1911 O O . LYS A 1 231 ? 14.134 24.014 -35.440 1.00 56.84 231 LYS A O 1
#

Organism: NCBI:txid69766

Radius of gyration: 27.0 Å; chains: 1; bounding box: 73×39×65 Å

InterPro domains:
  IPR057517 Single-strand DNA deaminase toxin A-like, C-terminal [PF24120] (1-58)

Foldseek 3Di:
DDDDPPPPPPPPDLDQPVLLVLLVVLCVVLVHDQDADPVQCVPPGNSNVSSDPLSSVLSVVCVVFHADPLLQDQDCVLVVLLVVLVVVLVVLVVVDVLSVVLVVLVVVLVVLVVVLVVQVPCVVPVSRDPVSNVVSVVVSVVSVVVVVVSCVDPSNVSNVVSVVVNVVSVVVNVVSVVSNVVNVVRDPDIQQEDEAEDADPVLDDDPSSVVSVVSSCVSRVHHYHYHRDDD

Sequence (231 aa):
MSGWAHSEWLPIRVSGRNWTEKVLKLASIVGHELAVDAEKDRGVIGQFQASHAEKQLIAYFIDRHDFLPEDKALDPRFDIEIEKEELGISKLARQYPDIPQVDHLEGQREELKRLLWDKDDRILGDAYDEKEVKRLKSEVATIDEQIAPLETRFGIKQLRLRQRRIRKIERQKMNHEHLIRLSTKEPERPLRRATILISAPTHEVCEDCLEFKDKANHFFGLQIELRECTK

pLDDT: mean 87.28, std 13.28, range [32.09, 97.81]

Secondary structure (DSSP, 8-state):
---------------HHHHHHHHHHHHHHHT--PPP-TTTSTTSTTHHHHT-HHHHHHHHHHHHH---GGGGS--THHHHHHHHHHHHHHHHHHH-THHHHHHHHHHHHHHHHHHHHHH--GGGGGG--HHHHHHHHHHHHHHHHHHHHHTTSHHHHHHHHHHHHHHHHHHHHHHHHHHHHHHTT--SS---EEEEEE--TT----HHHHHHHHHHHHHHT-EEEEEE---